Protein AF-A0A1B1BN64-F1 (afdb_monomer)

Radius of gyration: 22.69 Å; Cα contacts (8 Å, |Δi|>4): 414; chains: 1; bounding box: 69×48×62 Å

Structure (mmCIF, N/CA/C/O backbone):
data_AF-A0A1B1BN64-F1
#
_entry.id   AF-A0A1B1BN64-F1
#
loop_
_atom_site.group_PDB
_atom_site.id
_atom_site.type_symbol
_atom_site.label_atom_id
_atom_site.label_alt_id
_atom_site.label_comp_id
_atom_site.label_asym_id
_atom_site.label_entity_id
_atom_site.label_seq_id
_atom_site.pdbx_PDB_ins_code
_atom_site.Cartn_x
_atom_site.Cartn_y
_atom_site.Cartn_z
_atom_site.occupancy
_atom_site.B_iso_or_equiv
_atom_site.auth_seq_id
_atom_site.auth_comp_id
_atom_site.auth_asym_id
_atom_site.auth_atom_id
_atom_site.pdbx_PDB_model_num
ATOM 1 N N . MET A 1 1 ? 43.192 -12.696 -20.653 1.00 41.81 1 MET A N 1
ATOM 2 C CA . MET A 1 1 ? 42.141 -12.991 -19.655 1.00 41.81 1 MET A CA 1
ATOM 3 C C . MET A 1 1 ? 40.910 -13.469 -20.405 1.00 41.81 1 MET A C 1
ATOM 5 O O . MET A 1 1 ? 40.280 -12.676 -21.089 1.00 41.81 1 MET A O 1
ATOM 9 N N . SER A 1 2 ? 40.649 -14.776 -20.394 1.00 36.06 2 SER A N 1
ATOM 10 C CA . SER A 1 2 ? 39.520 -15.384 -21.102 1.00 36.06 2 SER A CA 1
ATOM 11 C C . SER A 1 2 ? 38.231 -15.145 -20.321 1.00 36.06 2 SER A C 1
ATOM 13 O O . SER A 1 2 ? 38.098 -15.608 -19.187 1.00 36.06 2 SER A O 1
ATOM 15 N N . HIS A 1 3 ? 37.281 -14.431 -20.919 1.00 35.75 3 HIS A N 1
ATOM 16 C CA . HIS A 1 3 ? 35.927 -14.338 -20.391 1.00 35.75 3 HIS A CA 1
ATOM 17 C C . HIS A 1 3 ? 35.267 -15.717 -20.475 1.00 35.75 3 HIS A C 1
ATOM 19 O O . HIS A 1 3 ? 34.926 -16.191 -21.554 1.00 35.75 3 HIS A O 1
ATOM 25 N N . SER A 1 4 ? 35.117 -16.363 -19.320 1.00 43.72 4 SER A N 1
ATOM 26 C CA . SER A 1 4 ? 34.244 -17.521 -19.150 1.00 43.72 4 SER A CA 1
ATOM 27 C C . SER A 1 4 ? 32.803 -17.075 -19.407 1.00 43.72 4 SER A C 1
ATOM 29 O O . SER A 1 4 ? 32.171 -16.444 -18.561 1.00 43.72 4 SER A O 1
ATOM 31 N N . THR A 1 5 ? 32.292 -17.358 -20.604 1.00 44.91 5 THR A N 1
ATOM 32 C CA . THR A 1 5 ? 30.866 -17.289 -20.930 1.00 44.91 5 THR A CA 1
ATOM 33 C C . THR A 1 5 ? 30.184 -18.528 -20.366 1.00 44.91 5 THR A C 1
ATOM 35 O O . THR A 1 5 ? 29.818 -19.447 -21.095 1.00 44.91 5 THR A O 1
ATOM 38 N N . THR A 1 6 ? 30.032 -18.569 -19.044 1.00 41.56 6 THR A N 1
ATOM 39 C CA . THR A 1 6 ? 29.063 -19.467 -18.415 1.00 41.56 6 THR A CA 1
ATOM 40 C C . THR A 1 6 ? 27.679 -18.992 -18.842 1.00 41.56 6 THR A C 1
ATOM 42 O O . THR A 1 6 ? 27.210 -17.929 -18.432 1.00 41.56 6 THR A O 1
ATOM 45 N N . SER A 1 7 ? 27.043 -19.738 -19.748 1.00 41.53 7 SER A N 1
ATOM 46 C CA . SER A 1 7 ? 25.630 -19.529 -20.049 1.00 41.53 7 SER A CA 1
ATOM 47 C C . SER A 1 7 ? 24.853 -19.660 -18.740 1.00 41.53 7 SER A C 1
ATOM 49 O O . SER A 1 7 ? 25.123 -20.603 -17.993 1.00 41.53 7 SER A O 1
ATOM 51 N N . PRO A 1 8 ? 23.910 -18.756 -18.432 1.00 47.06 8 PRO A N 1
ATOM 52 C CA . PRO A 1 8 ? 23.098 -18.907 -17.242 1.00 47.06 8 PRO A CA 1
ATOM 53 C C . PRO A 1 8 ? 22.321 -20.210 -17.385 1.00 47.06 8 PRO A C 1
ATOM 55 O O . PRO A 1 8 ? 21.485 -20.327 -18.282 1.00 47.06 8 PRO A O 1
ATOM 58 N N . ASP A 1 9 ? 22.623 -21.179 -16.520 1.00 43.44 9 ASP A N 1
ATOM 59 C CA . ASP A 1 9 ? 21.826 -22.387 -16.382 1.00 43.44 9 ASP A CA 1
ATOM 60 C C . ASP A 1 9 ? 20.373 -21.955 -16.216 1.00 43.44 9 ASP A C 1
ATOM 62 O O . ASP A 1 9 ? 19.967 -21.368 -15.204 1.00 43.44 9 ASP A O 1
ATOM 66 N N . THR A 1 10 ? 19.583 -22.209 -17.256 1.00 47.72 10 THR A N 1
ATOM 67 C CA . THR A 1 10 ? 18.136 -22.085 -17.223 1.00 47.72 10 THR A CA 1
ATOM 68 C C . THR A 1 10 ? 17.636 -23.142 -16.255 1.00 47.72 10 THR A C 1
ATOM 70 O O . THR A 1 10 ? 17.289 -24.255 -16.641 1.00 47.72 10 THR A O 1
ATOM 73 N N . THR A 1 11 ? 17.631 -22.797 -14.970 1.00 49.47 11 THR A N 1
ATOM 74 C CA . THR A 1 11 ? 17.029 -23.580 -13.896 1.00 49.47 11 THR A CA 1
ATOM 75 C C . THR A 1 11 ? 15.514 -23.535 -14.077 1.00 49.47 11 THR A C 1
ATOM 77 O O . THR A 1 11 ? 14.782 -22.790 -13.437 1.00 49.47 11 THR A O 1
ATOM 80 N N . THR A 1 12 ? 15.029 -24.356 -15.006 1.00 50.09 12 THR A N 1
ATOM 81 C CA . THR A 1 12 ? 13.612 -24.655 -15.249 1.00 50.09 12 THR A CA 1
ATOM 82 C C . THR A 1 12 ? 13.022 -25.580 -14.177 1.00 50.09 12 THR A C 1
ATOM 84 O O . THR A 1 12 ? 11.842 -25.928 -14.230 1.00 50.09 12 THR A O 1
ATOM 87 N N . GLY A 1 13 ? 13.801 -25.937 -13.151 1.00 54.25 13 GLY A N 1
ATOM 88 C CA . GLY A 1 13 ? 13.308 -26.609 -11.957 1.00 54.25 13 GLY A CA 1
ATOM 89 C C . GLY A 1 13 ? 12.406 -25.681 -11.145 1.00 54.25 13 GLY A C 1
ATOM 90 O O . GLY A 1 13 ? 12.834 -24.620 -10.694 1.00 54.25 13 GLY A O 1
ATOM 91 N N . ARG A 1 14 ? 11.146 -26.085 -10.929 1.00 60.59 14 ARG A N 1
ATOM 92 C CA . ARG A 1 14 ? 10.234 -25.433 -9.973 1.00 60.59 14 ARG A CA 1
ATOM 93 C C . ARG A 1 14 ? 10.974 -25.228 -8.649 1.00 60.59 14 ARG A C 1
ATOM 95 O O . ARG A 1 14 ? 11.268 -26.193 -7.953 1.00 60.59 14 ARG A O 1
ATOM 102 N N . ASN A 1 15 ? 11.268 -23.974 -8.306 1.00 79.12 15 ASN A N 1
ATOM 103 C CA . ASN A 1 15 ? 11.988 -23.631 -7.085 1.00 79.12 15 ASN A CA 1
ATOM 104 C C . ASN A 1 15 ? 11.112 -23.939 -5.858 1.00 79.12 15 ASN A C 1
ATOM 106 O O . ASN A 1 15 ? 10.311 -23.108 -5.422 1.00 79.12 15 ASN A O 1
ATOM 110 N N . THR A 1 16 ? 11.244 -25.154 -5.322 1.00 85.38 16 THR A N 1
ATOM 111 C CA . THR A 1 16 ? 10.490 -25.671 -4.168 1.00 85.38 16 THR A CA 1
ATOM 112 C C . THR A 1 16 ? 10.643 -24.775 -2.944 1.00 85.38 16 THR A C 1
ATOM 114 O O . THR A 1 16 ? 9.666 -24.524 -2.244 1.00 85.38 16 THR A O 1
ATOM 117 N N . ARG A 1 17 ? 11.828 -24.186 -2.738 1.00 87.00 17 ARG A N 1
ATOM 118 C CA . ARG A 1 17 ? 12.069 -23.212 -1.660 1.00 87.00 17 ARG A CA 1
ATOM 119 C C . ARG A 1 17 ? 11.212 -21.956 -1.824 1.00 87.00 17 ARG A C 1
ATOM 121 O O . ARG A 1 17 ? 10.688 -21.448 -0.841 1.00 87.00 17 ARG A O 1
ATOM 128 N N . GLY A 1 18 ? 11.043 -21.468 -3.055 1.00 87.56 18 GLY A N 1
ATOM 129 C CA . GLY A 1 18 ? 10.150 -20.342 -3.348 1.00 87.56 18 GLY A CA 1
ATOM 130 C C . GLY A 1 18 ? 8.686 -20.660 -3.034 1.00 87.56 18 GLY A C 1
ATOM 131 O O . GLY A 1 18 ? 7.986 -19.820 -2.475 1.00 87.56 18 GLY A O 1
ATOM 132 N N . LEU A 1 19 ? 8.240 -21.887 -3.332 1.00 90.81 19 LEU A N 1
ATOM 133 C CA . LEU A 1 19 ? 6.893 -22.349 -2.991 1.00 90.81 19 LEU A CA 1
ATOM 134 C C . LEU A 1 19 ? 6.680 -22.430 -1.474 1.00 90.81 19 LEU A C 1
ATOM 136 O O . LEU A 1 19 ? 5.667 -21.942 -0.996 1.00 90.81 19 LEU A O 1
ATOM 140 N N . ILE A 1 20 ? 7.636 -22.984 -0.724 1.00 93.38 20 ILE A N 1
ATOM 141 C CA . ILE A 1 20 ? 7.550 -23.091 0.742 1.00 93.38 20 ILE A CA 1
ATOM 142 C C . ILE A 1 20 ? 7.419 -21.704 1.383 1.00 93.38 20 ILE A C 1
ATOM 144 O O . ILE A 1 20 ? 6.524 -21.492 2.197 1.00 93.38 20 ILE A O 1
ATOM 148 N N . LEU A 1 21 ? 8.262 -20.746 0.980 1.00 93.69 21 LEU A N 1
ATOM 149 C CA . LEU A 1 21 ? 8.192 -19.370 1.485 1.00 93.69 21 LEU A CA 1
ATOM 150 C C . LEU A 1 21 ? 6.840 -18.720 1.160 1.00 93.69 21 LEU A C 1
ATOM 152 O O . LEU A 1 21 ? 6.232 -18.104 2.028 1.00 93.69 21 LEU A O 1
ATOM 156 N N . LEU A 1 22 ? 6.333 -18.904 -0.064 1.00 93.00 22 LEU A N 1
ATOM 157 C CA . LEU A 1 22 ? 5.000 -18.423 -0.434 1.00 93.00 22 LEU A CA 1
ATOM 158 C C . LEU A 1 22 ? 3.908 -19.037 0.444 1.00 93.00 22 LEU A C 1
ATOM 160 O O . LEU A 1 22 ? 3.055 -18.302 0.929 1.00 93.00 22 LEU A O 1
ATOM 164 N N . SER A 1 23 ? 3.941 -20.351 0.669 1.00 94.44 23 SER A N 1
ATOM 165 C CA . SER A 1 23 ? 2.954 -21.041 1.503 1.00 94.44 23 SER A CA 1
ATOM 166 C C . SER A 1 23 ? 2.966 -20.530 2.942 1.00 94.44 23 SER A C 1
ATOM 168 O O . SER A 1 23 ? 1.903 -20.236 3.479 1.00 94.44 23 SER A O 1
ATOM 170 N N . ILE A 1 24 ? 4.149 -20.359 3.546 1.00 95.44 24 ILE A N 1
ATOM 171 C CA . ILE A 1 24 ? 4.279 -19.789 4.897 1.00 95.44 24 ILE A CA 1
ATOM 172 C C . ILE A 1 24 ? 3.693 -18.377 4.930 1.00 95.44 24 ILE A C 1
ATOM 174 O O . ILE A 1 24 ? 2.878 -18.066 5.794 1.00 95.44 24 ILE A O 1
ATOM 178 N N . GLY A 1 25 ? 4.060 -17.538 3.958 1.00 94.38 25 GLY A N 1
ATOM 179 C CA . GLY A 1 25 ? 3.539 -16.182 3.848 1.00 94.38 25 GLY A CA 1
ATOM 180 C C . GLY A 1 25 ? 2.011 -16.139 3.750 1.00 94.38 25 GLY A C 1
ATOM 181 O O . GLY A 1 25 ? 1.381 -15.370 4.465 1.00 94.38 25 GLY A O 1
ATOM 182 N N . VAL A 1 26 ? 1.405 -17.010 2.935 1.00 95.75 26 VAL A N 1
ATOM 183 C CA . VAL A 1 26 ? -0.059 -17.110 2.799 1.00 95.75 26 VAL A CA 1
ATOM 184 C C . VAL A 1 26 ? -0.717 -17.523 4.115 1.00 95.75 26 VAL A C 1
ATOM 186 O O . VAL A 1 26 ? -1.695 -16.897 4.517 1.00 95.75 26 VAL A O 1
ATOM 189 N N . VAL A 1 27 ? -0.181 -18.536 4.804 1.00 97.00 27 VAL A N 1
ATOM 190 C CA . VAL A 1 27 ? -0.712 -18.983 6.103 1.00 97.00 27 VAL A CA 1
ATOM 191 C C . VAL A 1 27 ? -0.659 -17.851 7.128 1.00 97.00 27 VAL A C 1
ATOM 193 O O . VAL A 1 27 ? -1.656 -17.598 7.801 1.00 97.00 27 VAL A O 1
ATOM 196 N N . LEU A 1 28 ? 0.459 -17.122 7.204 1.00 96.12 28 LEU A N 1
ATOM 197 C CA . LEU A 1 28 ? 0.603 -15.978 8.106 1.00 96.12 28 LEU A CA 1
ATOM 198 C C . LEU A 1 28 ? -0.361 -14.836 7.756 1.00 96.12 28 LEU A C 1
ATOM 200 O O . LEU A 1 28 ? -0.938 -14.242 8.660 1.00 96.12 28 LEU A O 1
ATOM 204 N N . THR A 1 29 ? -0.588 -14.549 6.469 1.00 94.94 29 THR A N 1
ATOM 205 C CA . THR A 1 29 ? -1.588 -13.555 6.048 1.00 94.94 29 THR A CA 1
ATOM 206 C C . THR A 1 29 ? -2.997 -13.961 6.469 1.00 94.94 29 THR A C 1
ATOM 208 O O . THR A 1 29 ? -3.723 -13.133 7.010 1.00 94.94 29 THR A O 1
ATOM 211 N N . ILE A 1 30 ? -3.385 -15.223 6.261 1.00 96.06 30 ILE A N 1
ATOM 212 C CA . ILE A 1 30 ? -4.706 -15.721 6.672 1.00 96.06 30 ILE A CA 1
ATOM 213 C C . ILE A 1 30 ? -4.851 -15.627 8.193 1.00 96.06 30 ILE A C 1
ATOM 215 O O . ILE A 1 30 ? -5.849 -15.095 8.672 1.00 96.06 30 ILE A O 1
ATOM 219 N N . ALA A 1 31 ? -3.843 -16.074 8.946 1.00 96.06 31 ALA A N 1
ATOM 220 C CA . ALA A 1 31 ? -3.839 -15.981 10.403 1.00 96.06 31 ALA A CA 1
ATOM 221 C C . ALA A 1 31 ? -3.960 -14.527 10.885 1.00 96.06 31 ALA A C 1
ATOM 223 O O . ALA A 1 31 ? -4.743 -14.251 11.787 1.00 96.06 31 ALA A O 1
ATOM 224 N N . ALA A 1 32 ? -3.249 -13.589 10.250 1.00 94.25 32 ALA A N 1
ATOM 225 C CA . ALA A 1 32 ? -3.335 -12.170 10.577 1.00 94.25 32 ALA A CA 1
ATOM 226 C C . ALA A 1 32 ? -4.726 -11.582 10.297 1.00 94.25 32 ALA A C 1
ATOM 228 O O . ALA A 1 32 ? -5.230 -10.813 11.107 1.00 94.25 32 ALA A O 1
ATOM 229 N N . ILE A 1 33 ? -5.362 -11.957 9.180 1.00 93.56 33 ILE A N 1
ATOM 230 C CA . ILE A 1 33 ? -6.724 -11.515 8.843 1.00 93.56 33 ILE A CA 1
ATOM 231 C C . ILE A 1 33 ? -7.732 -12.071 9.852 1.00 93.56 33 ILE A C 1
ATOM 233 O O . ILE A 1 33 ? -8.557 -11.318 10.360 1.00 93.56 33 ILE A O 1
ATOM 237 N N . VAL A 1 34 ? -7.655 -13.368 10.171 1.00 94.12 34 VAL A N 1
ATOM 238 C CA . VAL A 1 34 ? -8.525 -13.995 11.179 1.00 94.12 34 VAL A CA 1
ATOM 239 C C . VAL A 1 34 ? -8.342 -13.311 12.527 1.00 94.12 34 VAL A C 1
ATOM 241 O O . VAL A 1 34 ? -9.328 -12.946 13.159 1.00 94.12 34 VAL A O 1
ATOM 244 N N . LEU A 1 35 ? -7.096 -13.080 12.941 1.00 93.94 35 LEU A N 1
ATOM 245 C CA . LEU A 1 35 ? -6.811 -12.403 14.196 1.00 93.94 35 LEU A CA 1
ATOM 246 C C . LEU A 1 35 ? -7.340 -10.969 14.200 1.00 93.94 35 LEU A C 1
ATOM 248 O O . LEU A 1 35 ? -7.945 -10.569 15.181 1.00 93.94 35 LEU A O 1
ATOM 252 N N . LEU A 1 36 ? -7.176 -10.215 13.111 1.00 92.75 36 LEU A N 1
ATOM 253 C CA . LEU A 1 36 ? -7.728 -8.866 12.997 1.00 92.75 36 LEU A CA 1
ATOM 25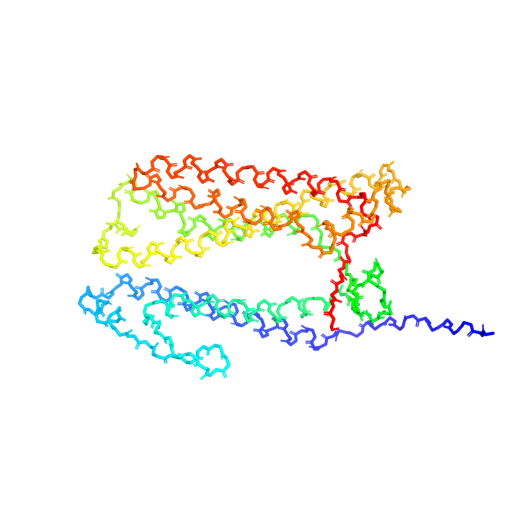4 C C . LEU A 1 36 ? -9.253 -8.870 13.162 1.00 92.75 36 LEU A C 1
ATOM 256 O O . LEU A 1 36 ? -9.784 -8.057 13.913 1.00 92.75 36 LEU A O 1
ATOM 260 N N . VAL A 1 37 ? -9.951 -9.802 12.505 1.00 91.75 37 VAL A N 1
ATOM 261 C CA . VAL A 1 37 ? -11.407 -9.959 12.646 1.00 91.75 37 VAL A CA 1
ATOM 262 C C . VAL A 1 37 ? -11.777 -10.300 14.088 1.00 91.75 37 VAL A C 1
ATOM 264 O O . VAL A 1 37 ? -12.663 -9.663 14.649 1.00 91.75 37 VAL A O 1
ATOM 267 N N . VAL A 1 38 ? -11.078 -11.254 14.709 1.00 91.81 38 VAL A N 1
ATOM 268 C CA . VAL A 1 38 ? -11.300 -11.635 16.112 1.00 91.81 38 VAL A CA 1
ATOM 269 C C . VAL A 1 38 ? -11.049 -10.458 17.052 1.00 91.81 38 VAL A C 1
ATOM 271 O O . VAL A 1 38 ? -11.845 -10.248 17.958 1.00 91.81 38 VAL A O 1
ATOM 274 N N . THR A 1 39 ? -10.007 -9.655 16.831 1.00 90.44 39 THR A N 1
ATOM 275 C CA . THR A 1 39 ? -9.710 -8.471 17.646 1.00 90.44 39 THR A CA 1
ATOM 276 C C . THR A 1 39 ? -10.795 -7.406 17.494 1.00 90.44 39 THR A C 1
ATOM 278 O O . THR A 1 39 ? -11.281 -6.891 18.496 1.00 90.44 39 THR A O 1
ATOM 281 N N . VAL A 1 40 ? -11.224 -7.102 16.265 1.00 89.12 40 VAL A N 1
ATOM 282 C CA . VAL A 1 40 ? -12.283 -6.110 16.006 1.00 89.12 40 VAL A CA 1
ATOM 283 C C . VAL A 1 40 ? -13.613 -6.551 16.624 1.00 89.12 40 VAL A C 1
ATOM 285 O O . VAL A 1 40 ? -14.258 -5.764 17.317 1.00 89.12 40 VAL A O 1
ATOM 288 N N . VAL A 1 41 ? -14.017 -7.807 16.411 1.00 88.44 41 VAL A N 1
ATOM 289 C CA . VAL A 1 41 ? -15.256 -8.368 16.978 1.00 88.44 41 VAL A CA 1
ATOM 290 C C . VAL A 1 41 ? -15.157 -8.471 18.498 1.00 88.44 41 VAL A C 1
ATOM 292 O O . VAL A 1 41 ? -16.088 -8.080 19.194 1.00 88.44 41 VAL A O 1
ATOM 295 N N . GLY A 1 42 ? -14.017 -8.932 19.013 1.00 86.94 42 GLY A N 1
ATOM 296 C CA . GLY A 1 42 ? -13.734 -9.052 20.439 1.00 86.94 42 GLY A CA 1
ATOM 297 C C . GLY A 1 42 ? -13.896 -7.715 21.148 1.00 86.94 42 GLY A C 1
ATOM 298 O O . GLY A 1 42 ? -14.755 -7.607 22.016 1.00 86.94 42 GLY A O 1
ATOM 299 N N . ILE A 1 43 ? -13.176 -6.677 20.710 1.00 86.56 43 ILE A N 1
ATOM 300 C CA . ILE A 1 43 ? -13.281 -5.319 21.275 1.00 86.56 43 ILE A CA 1
ATOM 301 C C . ILE A 1 43 ? -14.704 -4.766 21.138 1.00 86.56 43 ILE A C 1
ATOM 303 O O . ILE A 1 43 ? -15.207 -4.148 22.069 1.00 86.56 43 ILE A O 1
ATOM 307 N N . SER A 1 44 ? -15.391 -5.039 20.024 1.00 85.25 44 SER A N 1
ATOM 308 C CA . SER A 1 44 ? -16.791 -4.623 19.854 1.00 85.25 44 SER A CA 1
ATOM 309 C C . SER A 1 44 ? -17.746 -5.304 20.849 1.00 85.25 44 SER A C 1
ATOM 311 O O . SER A 1 44 ? -18.801 -4.753 21.144 1.00 85.25 44 SER A O 1
ATOM 313 N N . SER A 1 45 ? -17.404 -6.499 21.343 1.00 85.50 45 SER A N 1
ATOM 314 C CA . SER A 1 45 ? -18.257 -7.332 22.207 1.00 85.50 45 SER A CA 1
ATOM 315 C C . SER A 1 45 ? -17.915 -7.286 23.701 1.00 85.50 45 SER A C 1
ATOM 317 O O . SER A 1 45 ? -18.720 -7.731 24.520 1.00 85.50 45 SER A O 1
ATOM 319 N N . LEU A 1 46 ? -16.733 -6.784 24.068 1.00 82.62 46 LEU A N 1
ATOM 320 C CA . LEU A 1 46 ? -16.313 -6.679 25.464 1.00 82.62 46 LEU A CA 1
ATOM 321 C C . LEU A 1 46 ? -17.162 -5.639 26.207 1.00 82.62 46 LEU A C 1
ATOM 323 O O . LEU A 1 46 ? -17.507 -4.596 25.660 1.00 82.62 46 LEU A O 1
ATOM 327 N N . GLN A 1 47 ? -17.482 -5.911 27.473 1.00 78.75 47 GLN A N 1
ATOM 328 C CA . GLN A 1 47 ? -18.048 -4.893 28.365 1.00 78.75 47 GLN A CA 1
ATOM 329 C C . GLN A 1 47 ? -17.015 -3.774 28.580 1.00 78.75 47 GLN A C 1
ATOM 331 O O . GLN A 1 47 ? -15.827 -4.090 28.700 1.00 78.75 47 GLN A O 1
ATOM 336 N N . SER A 1 48 ? -17.449 -2.509 28.672 1.00 75.12 48 SER A N 1
ATOM 337 C CA . SER A 1 48 ? -16.574 -1.344 28.924 1.00 75.12 48 SER A CA 1
ATOM 338 C C . SER A 1 48 ? -15.570 -1.610 30.041 1.00 75.12 48 SER A C 1
ATOM 340 O O . SER A 1 48 ? -14.370 -1.481 29.848 1.00 75.12 48 SER A O 1
ATOM 342 N N . ASP A 1 49 ? -16.040 -2.140 31.170 1.00 78.62 49 ASP A N 1
ATOM 343 C CA . ASP A 1 49 ? -15.216 -2.369 32.360 1.00 78.62 49 ASP A CA 1
ATOM 344 C C . ASP A 1 49 ? -14.112 -3.415 32.137 1.00 78.62 49 ASP A C 1
ATOM 346 O O . ASP A 1 49 ? -13.109 -3.450 32.851 1.00 78.62 49 ASP A O 1
ATOM 350 N N . ALA A 1 50 ? -14.303 -4.337 31.192 1.00 79.69 50 ALA A N 1
ATOM 351 C CA . ALA A 1 50 ? -13.269 -5.290 30.805 1.00 79.69 50 ALA A CA 1
ATOM 352 C C . ALA A 1 50 ? -12.240 -4.630 29.879 1.00 79.69 50 ALA A C 1
ATOM 354 O O . ALA A 1 50 ? -11.044 -4.868 30.036 1.00 79.69 50 ALA A O 1
ATOM 355 N N . LEU A 1 51 ? -12.688 -3.780 28.951 1.00 78.75 51 LEU A N 1
ATOM 356 C CA . LEU A 1 51 ? -11.798 -3.049 28.055 1.00 78.75 51 LEU A CA 1
ATOM 357 C C . LEU A 1 51 ? -10.970 -1.998 28.809 1.00 78.75 51 LEU A C 1
ATOM 359 O O . LEU A 1 51 ? -9.769 -1.910 28.572 1.00 78.75 51 LEU A O 1
ATOM 363 N N . ALA A 1 52 ? -11.576 -1.276 29.754 1.00 77.75 52 ALA A N 1
ATOM 364 C CA . ALA A 1 52 ? -10.898 -0.338 30.644 1.00 77.75 52 ALA A CA 1
ATOM 365 C C . ALA A 1 52 ? -9.778 -1.032 31.430 1.00 77.75 52 ALA A C 1
ATOM 367 O O . ALA A 1 52 ? -8.638 -0.578 31.400 1.00 77.75 52 ALA A O 1
ATOM 368 N N . ARG A 1 53 ? -10.060 -2.203 32.022 1.00 81.94 53 ARG A N 1
ATOM 369 C CA . ARG A 1 53 ? -9.043 -3.016 32.712 1.00 81.94 53 ARG A CA 1
ATOM 370 C C . ARG A 1 53 ? -7.898 -3.437 31.792 1.00 81.94 53 ARG A C 1
ATOM 372 O O . ARG A 1 53 ? -6.742 -3.288 32.159 1.00 81.94 53 ARG A O 1
ATOM 379 N N . ILE A 1 54 ? -8.202 -3.903 30.580 1.00 80.19 54 ILE A N 1
ATOM 380 C CA . ILE A 1 54 ? -7.172 -4.250 29.584 1.00 80.19 54 ILE A CA 1
ATOM 381 C C . ILE A 1 54 ? -6.355 -3.013 29.177 1.00 80.19 54 ILE A C 1
ATOM 383 O O . ILE A 1 54 ? -5.165 -3.117 28.891 1.00 80.19 54 ILE A O 1
ATOM 387 N N . ASN A 1 55 ? -6.975 -1.836 29.118 1.00 78.75 55 ASN A N 1
ATOM 388 C CA . ASN A 1 55 ? -6.285 -0.599 28.775 1.00 78.75 55 ASN A CA 1
ATOM 389 C C . ASN A 1 55 ? -5.386 -0.088 29.915 1.00 78.75 55 ASN A C 1
ATOM 391 O O . ASN A 1 55 ? -4.341 0.495 29.637 1.00 78.75 55 ASN A O 1
ATOM 395 N N . GLU A 1 56 ? -5.771 -0.328 31.170 1.00 81.81 56 GLU A N 1
ATOM 396 C CA . GLU A 1 56 ? -4.968 -0.036 32.366 1.00 81.81 56 GLU A CA 1
ATOM 397 C C . GLU A 1 56 ? -3.804 -1.024 32.558 1.00 81.81 56 GLU A C 1
ATOM 399 O O . GLU A 1 56 ? -2.799 -0.690 33.187 1.00 81.81 56 GLU A O 1
ATOM 404 N N . GLU A 1 57 ? -3.901 -2.232 31.995 1.00 83.94 57 GLU A N 1
ATOM 405 C CA . GLU A 1 57 ? -2.807 -3.199 31.990 1.00 83.94 57 GLU A CA 1
ATOM 406 C C . GLU A 1 57 ? -1.693 -2.770 31.022 1.00 83.94 57 GLU A C 1
ATOM 408 O O . GLU A 1 57 ? -1.802 -2.885 29.793 1.00 83.94 57 GLU A O 1
ATOM 413 N N . ASN A 1 58 ? -0.574 -2.325 31.593 1.00 84.94 58 ASN A N 1
ATOM 414 C CA . ASN A 1 58 ? 0.650 -2.035 30.858 1.00 84.94 58 ASN A CA 1
ATOM 415 C C . ASN A 1 58 ? 1.556 -3.269 30.787 1.00 84.94 58 ASN A C 1
ATOM 417 O O . ASN A 1 58 ? 1.880 -3.902 31.792 1.00 84.94 58 ASN A O 1
ATOM 421 N N . LEU A 1 59 ? 2.026 -3.576 29.581 1.00 80.62 59 LEU A N 1
ATOM 422 C CA . LEU A 1 59 ? 3.091 -4.537 29.342 1.00 80.62 59 LEU A CA 1
ATOM 423 C C . LEU A 1 59 ? 4.427 -3.804 29.435 1.00 80.62 59 LEU A C 1
ATOM 425 O O . LEU A 1 59 ? 4.732 -2.949 28.597 1.00 80.62 59 LEU A O 1
ATOM 429 N N . SER A 1 60 ? 5.239 -4.154 30.432 1.00 82.69 60 SER A N 1
ATOM 430 C CA . SER A 1 60 ? 6.629 -3.714 30.468 1.00 82.69 60 SER A CA 1
ATOM 431 C C . SER A 1 60 ? 7.451 -4.535 29.477 1.00 82.69 60 SER A C 1
ATOM 433 O O . SER A 1 60 ? 7.402 -5.767 29.430 1.00 82.69 60 SER A O 1
ATOM 435 N N . TYR A 1 61 ? 8.212 -3.846 28.635 1.00 80.44 61 TYR A N 1
ATOM 436 C CA . TYR A 1 61 ? 9.162 -4.479 27.735 1.00 80.44 61 TYR A CA 1
ATOM 437 C C . TYR A 1 61 ? 10.458 -3.680 27.698 1.00 80.44 61 TYR A C 1
ATOM 439 O O . TYR A 1 61 ? 10.480 -2.464 27.885 1.00 80.44 61 TYR A O 1
ATOM 447 N N . ARG A 1 62 ? 11.570 -4.366 27.431 1.00 79.19 62 ARG A N 1
ATOM 448 C CA . ARG A 1 62 ? 12.855 -3.695 27.249 1.00 79.19 62 ARG A CA 1
ATOM 449 C C . ARG A 1 62 ? 13.057 -3.335 25.782 1.00 79.19 62 ARG A C 1
ATOM 451 O O . ARG A 1 62 ? 13.244 -4.207 24.935 1.00 79.19 62 ARG A O 1
ATOM 458 N N . ALA A 1 63 ? 13.020 -2.042 25.493 1.00 76.81 63 ALA A N 1
ATOM 459 C CA . ALA A 1 63 ? 13.397 -1.458 24.217 1.00 76.81 63 ALA A CA 1
ATOM 460 C C . ALA A 1 63 ? 14.918 -1.214 24.149 1.00 76.81 63 ALA A C 1
ATOM 462 O O . ALA A 1 63 ? 15.647 -1.433 25.118 1.00 76.81 63 ALA A O 1
ATOM 463 N N . GLU A 1 64 ? 15.397 -0.761 22.984 1.00 76.50 64 GLU A N 1
ATOM 464 C CA . GLU A 1 64 ? 16.774 -0.274 22.796 1.00 76.50 64 GLU A CA 1
ATOM 465 C C . GLU A 1 64 ? 17.828 -1.286 23.270 1.00 76.50 64 GLU A C 1
ATOM 467 O O . GLU A 1 64 ? 18.612 -1.011 24.166 1.00 76.50 64 GLU A O 1
ATOM 472 N N . PHE A 1 65 ? 17.815 -2.499 22.704 1.00 70.19 65 PHE A N 1
ATOM 473 C CA . PHE A 1 65 ? 18.772 -3.571 23.035 1.00 70.19 65 PHE A CA 1
ATOM 474 C C . PHE A 1 65 ? 18.813 -3.981 24.519 1.00 70.19 65 PHE A C 1
ATOM 476 O O . PHE A 1 65 ? 19.792 -4.572 24.967 1.00 70.19 65 PHE A O 1
ATOM 483 N N . GLY A 1 66 ? 17.748 -3.713 25.279 1.00 73.19 66 GLY A N 1
ATOM 484 C CA . GLY A 1 66 ? 17.663 -4.101 26.685 1.00 73.19 66 GLY A CA 1
ATOM 485 C C . GLY A 1 66 ? 17.919 -2.966 27.678 1.00 73.19 66 GLY A C 1
ATOM 486 O O . GLY A 1 66 ? 17.828 -3.214 28.885 1.00 73.19 66 GLY A O 1
ATOM 487 N N . PHE A 1 67 ? 18.245 -1.759 27.196 1.00 77.50 67 PHE A N 1
ATOM 488 C CA . PHE A 1 67 ? 18.696 -0.641 28.031 1.00 77.50 67 PHE A CA 1
ATOM 489 C C . PHE A 1 67 ? 17.568 0.232 28.584 1.00 77.50 67 PHE A C 1
ATOM 491 O O . PHE A 1 67 ? 17.758 0.845 29.631 1.00 77.50 67 PHE A O 1
ATOM 498 N N . VAL A 1 68 ? 16.406 0.278 27.927 1.00 83.31 68 VAL A N 1
ATOM 499 C CA . VAL A 1 68 ? 15.292 1.145 28.340 1.00 83.31 68 VAL A CA 1
ATOM 500 C C . VAL A 1 68 ? 14.036 0.315 28.537 1.00 83.31 68 VAL A C 1
ATOM 502 O O . VAL A 1 68 ? 13.569 -0.343 27.611 1.00 83.31 68 VAL A O 1
ATOM 505 N N . GLU A 1 69 ? 13.481 0.349 29.743 1.00 81.81 69 GLU A N 1
ATOM 506 C CA . GLU A 1 69 ? 12.169 -0.226 30.024 1.00 81.81 69 GLU A CA 1
ATOM 507 C C . GLU A 1 69 ? 11.091 0.750 29.548 1.00 81.81 69 GLU A C 1
ATOM 509 O O . GLU A 1 69 ? 11.142 1.946 29.838 1.00 81.81 69 GLU A O 1
ATOM 514 N N . ARG A 1 70 ? 10.162 0.253 28.735 1.00 82.88 70 ARG A N 1
ATOM 515 C CA . ARG A 1 70 ? 9.025 1.017 28.230 1.00 82.88 70 ARG A CA 1
ATOM 516 C C . ARG A 1 70 ? 7.745 0.273 28.551 1.00 82.88 70 ARG A C 1
ATOM 518 O O . ARG A 1 70 ? 7.715 -0.957 28.569 1.00 82.88 70 ARG A O 1
ATOM 525 N N . GLU A 1 71 ? 6.693 1.044 28.758 1.00 83.44 71 GLU A N 1
ATOM 526 C CA . GLU A 1 71 ? 5.346 0.531 28.953 1.00 83.44 71 GLU A CA 1
ATOM 527 C C . GLU A 1 71 ? 4.570 0.656 27.642 1.00 83.44 71 GLU A C 1
ATOM 529 O O . GLU A 1 71 ? 4.602 1.692 26.972 1.00 83.44 71 GLU A O 1
ATOM 534 N N . LEU A 1 72 ? 3.908 -0.428 27.251 1.00 81.81 72 LEU A N 1
ATOM 535 C CA . LEU A 1 72 ? 2.978 -0.473 26.130 1.00 81.81 72 LEU A CA 1
ATOM 536 C C . LEU A 1 72 ? 1.620 -0.907 26.677 1.00 81.81 72 LEU A C 1
ATOM 538 O O . LEU A 1 72 ? 1.545 -1.945 27.331 1.00 81.81 72 LEU A O 1
ATOM 542 N N . SER A 1 73 ? 0.548 -0.168 26.382 1.00 83.50 73 SER A N 1
ATOM 543 C CA . SER A 1 73 ? -0.786 -0.620 26.788 1.00 83.50 73 SER A CA 1
ATOM 544 C C . SER A 1 73 ? -1.132 -1.940 26.095 1.00 83.50 73 SER A C 1
ATOM 546 O O . SER A 1 73 ? -0.844 -2.129 24.904 1.00 83.50 73 SER A O 1
ATOM 548 N N . THR A 1 74 ? -1.764 -2.863 26.820 1.00 84.88 74 THR A N 1
ATOM 549 C CA . THR A 1 74 ? -2.149 -4.174 26.272 1.00 84.88 74 THR A CA 1
ATOM 550 C C . THR A 1 74 ? -3.066 -4.017 25.058 1.00 84.88 74 THR A C 1
ATOM 552 O O . THR A 1 74 ? -2.901 -4.720 24.059 1.00 84.88 74 THR A O 1
ATOM 555 N N . LEU A 1 75 ? -3.948 -3.012 25.070 1.00 80.75 75 LEU A N 1
ATOM 556 C CA . LEU A 1 75 ? -4.779 -2.652 23.921 1.00 80.75 75 LEU A CA 1
ATOM 557 C C . LEU A 1 75 ? -3.940 -2.313 22.676 1.00 80.75 75 LEU A C 1
ATOM 559 O O . LEU A 1 75 ? -4.203 -2.833 21.590 1.00 80.75 75 LEU A O 1
ATOM 563 N N . SER A 1 76 ? -2.885 -1.505 22.821 1.00 81.81 76 SER A N 1
ATOM 564 C CA . SER A 1 76 ? -1.977 -1.179 21.711 1.00 81.81 76 SER A CA 1
ATOM 565 C C . SER A 1 76 ? -1.265 -2.424 21.178 1.00 81.81 76 SER A C 1
ATOM 567 O O . SER A 1 76 ? -1.109 -2.579 19.965 1.00 81.81 76 SER A O 1
ATOM 569 N N . ALA A 1 77 ? -0.875 -3.346 22.064 1.00 83.88 77 ALA A N 1
ATOM 570 C CA . ALA A 1 77 ? -0.271 -4.619 21.677 1.00 83.88 77 ALA A CA 1
ATOM 571 C C . ALA A 1 77 ? -1.239 -5.488 20.855 1.00 83.88 77 ALA A C 1
ATOM 573 O O . ALA A 1 77 ? -0.862 -6.003 19.799 1.00 83.88 77 ALA A O 1
ATOM 574 N N . MET A 1 78 ? -2.501 -5.598 21.287 1.00 85.44 78 MET A N 1
ATOM 575 C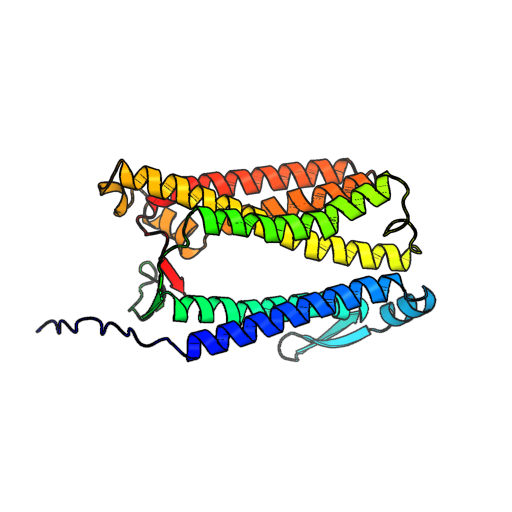 CA . MET A 1 78 ? -3.552 -6.333 20.569 1.00 85.44 78 MET A CA 1
ATOM 576 C C . MET A 1 78 ? -3.814 -5.748 19.177 1.00 85.44 78 MET A C 1
ATOM 578 O O . MET A 1 78 ? -4.023 -6.493 18.218 1.00 85.44 78 MET A O 1
ATOM 582 N N . VAL A 1 79 ? -3.759 -4.420 19.053 1.00 83.88 79 VAL A N 1
ATOM 583 C CA . VAL A 1 79 ? -3.921 -3.700 17.783 1.00 83.88 79 VAL A CA 1
ATOM 584 C C . VAL A 1 79 ? -2.723 -3.905 16.855 1.00 83.88 79 VAL A C 1
ATOM 586 O O . VAL A 1 79 ? -2.904 -4.060 15.644 1.00 83.88 79 VAL A O 1
ATOM 589 N N . ALA A 1 80 ? -1.506 -3.942 17.400 1.00 86.62 80 ALA A N 1
ATOM 590 C CA . ALA A 1 80 ? -0.268 -4.072 16.635 1.00 86.62 80 ALA A CA 1
ATOM 591 C C . ALA A 1 80 ? 0.035 -5.512 16.186 1.00 86.62 80 ALA A C 1
ATOM 593 O O . ALA A 1 80 ? 0.719 -5.709 15.178 1.00 86.62 80 ALA A O 1
ATOM 594 N N . PHE A 1 81 ? -0.458 -6.530 16.895 1.00 90.00 81 PHE A N 1
ATOM 595 C CA . PHE A 1 81 ? -0.098 -7.924 16.621 1.00 90.00 81 PHE A CA 1
ATOM 596 C C . PHE A 1 81 ? -0.499 -8.414 15.212 1.00 90.00 81 PHE A C 1
ATOM 598 O O . PHE A 1 81 ? 0.357 -8.996 14.533 1.00 90.00 81 PHE A O 1
ATOM 605 N N . PRO A 1 82 ? -1.722 -8.156 14.693 1.00 91.56 82 PRO A N 1
ATOM 606 C CA . PRO A 1 82 ? -2.057 -8.526 13.317 1.00 91.56 82 PRO A CA 1
ATOM 607 C C . PRO A 1 82 ? -1.162 -7.815 12.292 1.00 91.56 82 PRO A C 1
ATOM 609 O O . PRO A 1 82 ? -0.725 -8.438 11.325 1.00 91.56 82 PRO A O 1
ATOM 612 N N . ALA A 1 83 ? -0.807 -6.547 12.522 1.00 88.31 83 ALA A N 1
ATOM 613 C CA . ALA A 1 83 ? 0.133 -5.816 11.676 1.00 88.31 83 ALA A CA 1
ATOM 614 C C . ALA A 1 83 ? 1.529 -6.461 11.693 1.00 88.31 83 ALA A C 1
ATOM 616 O O . ALA A 1 83 ? 2.122 -6.657 10.633 1.00 88.31 83 ALA A O 1
ATOM 617 N N . GLY A 1 84 ? 2.024 -6.872 12.865 1.00 91.19 84 GLY A N 1
ATOM 618 C CA . GLY A 1 84 ? 3.277 -7.620 12.998 1.00 91.19 84 GLY A CA 1
ATOM 619 C C . GLY A 1 84 ? 3.273 -8.928 12.199 1.00 91.19 84 GLY A C 1
ATOM 620 O O . GLY A 1 84 ? 4.226 -9.214 11.470 1.00 91.19 84 GLY A O 1
ATOM 621 N N . LEU A 1 85 ? 2.170 -9.684 12.247 1.00 93.06 85 LEU A N 1
ATOM 622 C CA . LEU A 1 85 ? 1.999 -10.891 11.433 1.00 93.06 85 LEU A CA 1
ATOM 623 C C . LEU A 1 85 ? 1.939 -10.590 9.930 1.00 93.06 85 LEU A C 1
ATOM 625 O O . LEU A 1 85 ? 2.512 -11.344 9.145 1.00 93.06 85 LEU A O 1
ATOM 629 N N . LEU A 1 86 ? 1.295 -9.498 9.508 1.00 92.19 86 LEU A N 1
ATOM 630 C CA . LEU A 1 86 ? 1.274 -9.078 8.102 1.00 92.19 86 LEU A CA 1
ATOM 631 C C . LEU A 1 86 ? 2.668 -8.682 7.601 1.00 92.19 86 LEU A C 1
ATOM 633 O O . LEU A 1 86 ? 3.037 -9.040 6.481 1.00 92.19 86 LEU A O 1
ATOM 637 N N . VAL A 1 87 ? 3.465 -7.999 8.428 1.00 92.19 87 VAL A N 1
ATOM 638 C CA . VAL A 1 87 ? 4.868 -7.684 8.114 1.00 92.19 87 VAL A CA 1
ATOM 639 C C . VAL A 1 87 ? 5.680 -8.970 7.980 1.00 92.19 87 VAL A C 1
ATOM 641 O O . VAL A 1 87 ? 6.373 -9.154 6.978 1.00 92.19 87 VAL A O 1
ATOM 644 N N . ALA A 1 88 ? 5.545 -9.901 8.929 1.00 93.81 88 ALA A N 1
ATOM 645 C CA . ALA A 1 88 ? 6.190 -11.208 8.841 1.00 93.81 88 ALA A CA 1
ATOM 646 C C . ALA A 1 88 ? 5.766 -11.951 7.563 1.00 93.81 88 ALA A C 1
ATOM 648 O O . ALA A 1 88 ? 6.618 -12.429 6.815 1.00 93.81 88 ALA A O 1
ATOM 649 N N . ALA A 1 89 ? 4.468 -11.979 7.250 1.00 93.56 89 ALA A N 1
ATOM 650 C CA . ALA A 1 89 ? 3.944 -12.577 6.029 1.00 93.56 89 ALA A CA 1
ATOM 651 C C . ALA A 1 89 ? 4.569 -11.954 4.772 1.00 93.56 89 ALA A C 1
ATOM 653 O O . ALA A 1 89 ? 5.003 -12.685 3.881 1.00 93.56 89 ALA A O 1
ATOM 654 N N . ALA A 1 90 ? 4.691 -10.624 4.710 1.00 91.19 90 ALA A N 1
ATOM 655 C CA . ALA A 1 90 ? 5.328 -9.922 3.597 1.00 91.19 90 ALA A CA 1
ATOM 656 C C . ALA A 1 90 ? 6.799 -10.338 3.408 1.00 91.19 90 ALA A C 1
ATOM 658 O O . ALA A 1 90 ? 7.230 -10.561 2.270 1.00 91.19 90 ALA A O 1
ATOM 659 N N . CYS A 1 91 ? 7.542 -10.535 4.504 1.00 92.81 91 CYS A N 1
ATOM 660 C CA . CYS A 1 91 ? 8.922 -11.031 4.484 1.00 92.81 91 CYS A CA 1
ATOM 661 C C . CYS A 1 91 ? 9.057 -12.439 3.880 1.00 92.81 91 CYS A C 1
ATOM 663 O O . CYS A 1 91 ? 10.122 -12.772 3.365 1.00 92.81 91 CYS A O 1
ATOM 665 N N . PHE A 1 92 ? 7.999 -13.255 3.884 1.00 93.44 92 PHE A N 1
ATOM 666 C CA . PHE A 1 92 ? 7.983 -14.567 3.228 1.00 93.44 92 PHE A CA 1
ATOM 667 C C . PHE A 1 92 ? 7.393 -14.513 1.811 1.00 93.44 92 PHE A C 1
ATOM 669 O O . PHE A 1 92 ? 7.950 -15.100 0.876 1.00 93.44 92 PHE A O 1
ATOM 676 N N . LEU A 1 93 ? 6.304 -13.761 1.622 1.00 91.88 93 LEU A N 1
ATOM 677 C CA . LEU A 1 93 ? 5.608 -13.616 0.344 1.00 91.88 93 LEU A CA 1
ATOM 678 C C . LEU A 1 93 ? 6.493 -12.975 -0.726 1.00 91.88 93 LEU A C 1
ATOM 680 O O . LEU A 1 93 ? 6.571 -13.496 -1.841 1.00 91.88 93 LEU A O 1
ATOM 684 N N . ILE A 1 94 ? 7.176 -11.870 -0.407 1.00 88.62 94 ILE A N 1
ATOM 685 C CA . ILE A 1 94 ? 7.966 -11.115 -1.390 1.00 88.62 94 ILE A CA 1
ATOM 686 C C . ILE A 1 94 ? 9.150 -11.957 -1.900 1.00 88.62 94 ILE A C 1
ATOM 688 O O . ILE A 1 94 ? 9.234 -12.177 -3.115 1.00 88.62 94 ILE A O 1
ATOM 692 N N . PRO A 1 95 ? 10.038 -12.509 -1.047 1.00 87.19 95 PRO A N 1
ATOM 693 C CA . PRO A 1 95 ? 11.138 -13.346 -1.522 1.00 87.19 95 PRO A CA 1
ATOM 694 C C . PRO A 1 95 ? 10.656 -14.657 -2.141 1.00 87.19 95 PRO A C 1
ATOM 696 O O . PRO A 1 95 ? 11.236 -15.105 -3.130 1.00 87.19 95 PRO A O 1
ATOM 699 N N . GLY A 1 96 ? 9.588 -15.263 -1.608 1.00 88.00 96 GLY A N 1
ATOM 700 C CA . GLY A 1 96 ? 8.985 -16.466 -2.179 1.00 88.00 96 GLY A CA 1
ATOM 701 C C . GLY A 1 96 ? 8.495 -16.238 -3.611 1.00 88.00 96 GLY A C 1
ATOM 702 O O . GLY A 1 96 ? 8.798 -17.025 -4.513 1.00 88.00 96 GLY A O 1
ATOM 703 N N . TYR A 1 97 ? 7.815 -15.114 -3.854 1.00 87.69 97 TYR A N 1
ATOM 704 C CA . TYR A 1 97 ? 7.360 -14.715 -5.184 1.00 87.69 97 TYR A CA 1
ATOM 705 C C . TYR A 1 97 ? 8.535 -14.446 -6.131 1.00 87.69 97 TYR A C 1
ATOM 707 O O . TYR A 1 97 ? 8.556 -14.970 -7.250 1.00 87.69 97 TYR A O 1
ATOM 715 N N . LEU A 1 98 ? 9.535 -13.681 -5.676 1.00 85.88 98 LEU A N 1
ATOM 716 C CA . LEU A 1 98 ? 10.731 -13.368 -6.463 1.00 85.88 98 LEU A CA 1
ATOM 717 C C . LEU A 1 98 ? 11.503 -14.633 -6.848 1.00 85.88 98 LEU A C 1
ATOM 719 O O . LEU A 1 98 ? 11.862 -14.788 -8.009 1.00 85.88 98 LEU A O 1
ATOM 723 N N . ARG A 1 99 ? 11.687 -15.578 -5.919 1.00 85.25 99 ARG A N 1
ATOM 724 C CA . ARG A 1 99 ? 12.359 -16.863 -6.180 1.00 85.25 99 ARG A CA 1
ATOM 725 C C . ARG A 1 99 ? 11.585 -17.783 -7.119 1.00 85.25 99 ARG A C 1
ATOM 727 O O . ARG A 1 99 ? 12.188 -18.657 -7.738 1.00 85.25 99 ARG A O 1
ATOM 734 N N . ARG A 1 100 ? 10.261 -17.626 -7.208 1.00 84.81 100 ARG A N 1
ATOM 735 C CA . ARG A 1 100 ? 9.411 -18.435 -8.090 1.00 84.81 100 ARG A CA 1
ATOM 736 C C . ARG A 1 100 ? 9.330 -17.875 -9.512 1.00 84.81 100 ARG A C 1
ATOM 738 O O . ARG A 1 100 ? 9.144 -18.648 -10.447 1.00 84.81 100 ARG A O 1
ATOM 745 N N . ARG A 1 101 ? 9.395 -16.551 -9.684 1.00 81.56 101 ARG A N 1
ATOM 746 C CA . ARG A 1 101 ? 9.161 -15.881 -10.984 1.00 81.56 101 ARG A CA 1
ATOM 747 C C . ARG A 1 101 ? 10.352 -15.092 -11.516 1.00 81.56 101 ARG A C 1
ATOM 749 O O . ARG A 1 101 ? 10.219 -14.424 -12.544 1.00 81.56 101 ARG A O 1
ATOM 756 N N . GLY A 1 102 ? 11.476 -15.134 -10.818 1.00 82.62 102 GLY A N 1
ATOM 757 C CA . GLY A 1 102 ? 12.648 -14.348 -11.140 1.00 82.62 102 GLY A CA 1
ATOM 758 C C . GLY A 1 102 ? 13.956 -15.035 -10.786 1.00 82.62 102 GLY A C 1
ATOM 759 O O . GLY A 1 102 ? 13.989 -16.093 -10.163 1.00 82.62 102 GLY A O 1
ATOM 760 N N . VAL A 1 103 ? 15.036 -14.387 -11.206 1.00 83.25 103 VAL A N 1
ATOM 761 C CA . VAL A 1 103 ? 16.418 -14.766 -10.926 1.00 83.25 103 VAL A CA 1
ATOM 762 C C . VAL A 1 103 ? 17.025 -13.685 -10.042 1.00 83.25 103 VAL A C 1
ATOM 764 O O . VAL A 1 103 ? 16.922 -12.492 -10.353 1.00 83.25 103 VAL A O 1
ATOM 767 N N . ILE A 1 104 ? 17.632 -14.108 -8.935 1.00 82.81 104 ILE A N 1
ATOM 768 C CA . ILE A 1 104 ? 18.392 -13.247 -8.029 1.00 82.81 104 ILE A CA 1
ATOM 769 C C . ILE A 1 104 ? 19.867 -13.548 -8.272 1.00 82.81 104 ILE A C 1
ATOM 771 O O . ILE A 1 104 ? 20.283 -14.694 -8.129 1.00 82.81 104 ILE A O 1
ATOM 775 N N . ALA A 1 105 ? 20.635 -12.532 -8.648 1.00 81.44 105 ALA A N 1
ATOM 776 C CA . ALA A 1 105 ? 22.070 -12.640 -8.870 1.00 81.44 105 ALA A CA 1
ATOM 777 C C . ALA A 1 105 ? 22.808 -11.589 -8.038 1.00 81.44 105 ALA A C 1
ATOM 779 O O . ALA A 1 105 ? 22.334 -10.457 -7.899 1.00 81.44 105 ALA A O 1
ATOM 780 N N . GLN A 1 106 ? 23.965 -11.969 -7.503 1.00 79.88 106 GLN A N 1
ATOM 781 C CA . GLN A 1 106 ? 24.878 -11.036 -6.853 1.00 79.88 106 GLN A CA 1
ATOM 782 C C . GLN A 1 106 ? 25.707 -10.289 -7.896 1.00 79.88 106 GLN A C 1
ATOM 784 O O . GLN A 1 106 ? 25.975 -10.809 -8.982 1.00 79.88 106 GLN A O 1
ATOM 789 N N . ARG A 1 107 ? 26.088 -9.052 -7.580 1.00 74.19 107 ARG A N 1
ATOM 790 C CA . ARG A 1 107 ? 26.961 -8.243 -8.430 1.00 74.19 107 ARG A CA 1
ATOM 791 C C . ARG A 1 107 ? 27.834 -7.333 -7.577 1.00 74.19 107 ARG A C 1
ATOM 793 O O . ARG A 1 107 ? 27.351 -6.768 -6.600 1.00 74.19 107 ARG A O 1
ATOM 800 N N . ASP A 1 108 ? 29.071 -7.130 -8.017 1.00 69.94 108 ASP A N 1
ATOM 801 C CA . ASP A 1 108 ? 29.955 -6.117 -7.446 1.00 69.94 108 ASP A CA 1
ATOM 802 C C . ASP A 1 108 ? 29.345 -4.718 -7.569 1.00 69.94 108 ASP A C 1
ATOM 804 O O . ASP A 1 108 ? 28.863 -4.309 -8.635 1.00 69.94 108 ASP A O 1
ATOM 808 N N . THR A 1 109 ? 29.373 -3.982 -6.460 1.00 69.31 109 THR A N 1
ATOM 809 C CA . THR A 1 109 ? 28.762 -2.657 -6.347 1.00 69.31 109 THR A CA 1
ATOM 810 C C . THR A 1 109 ? 29.798 -1.554 -6.228 1.00 69.31 109 THR A C 1
ATOM 812 O O . THR A 1 109 ? 30.822 -1.722 -5.572 1.00 69.31 109 THR A O 1
ATOM 815 N N . THR A 1 110 ? 29.479 -0.373 -6.752 1.00 66.44 110 THR A N 1
ATOM 816 C CA . THR A 1 110 ? 30.087 0.892 -6.313 1.00 66.44 110 THR A CA 1
ATOM 817 C C . THR A 1 110 ? 29.016 1.771 -5.671 1.00 66.44 110 THR A C 1
ATOM 819 O O . THR A 1 110 ? 27.823 1.522 -5.844 1.00 66.44 110 THR A O 1
ATOM 822 N N . PHE A 1 111 ? 29.406 2.847 -4.973 1.00 67.06 111 PHE A N 1
ATOM 823 C CA . PHE A 1 111 ? 28.455 3.780 -4.341 1.00 67.06 111 PHE A CA 1
ATOM 824 C C . PHE A 1 111 ? 27.354 4.263 -5.312 1.00 67.06 111 PHE A C 1
ATOM 826 O O . PHE A 1 111 ? 26.188 4.418 -4.935 1.00 67.06 111 PHE A O 1
ATOM 833 N N . TRP A 1 112 ? 27.714 4.429 -6.591 1.00 62.19 112 TRP A N 1
ATOM 834 C CA . TRP A 1 112 ? 26.820 4.864 -7.667 1.00 62.19 112 TRP A CA 1
ATOM 835 C C . TRP A 1 112 ? 26.311 3.720 -8.564 1.00 62.19 112 TRP A C 1
ATOM 837 O O . TRP A 1 112 ? 25.293 3.885 -9.246 1.00 62.19 112 TRP A O 1
ATOM 847 N N . ALA A 1 113 ? 26.967 2.555 -8.554 1.00 58.53 113 ALA A N 1
ATOM 848 C CA . ALA A 1 113 ? 26.587 1.383 -9.337 1.00 58.53 113 ALA A CA 1
ATOM 849 C C . ALA A 1 113 ? 26.113 0.222 -8.449 1.00 58.53 113 ALA A C 1
ATOM 851 O O . ALA A 1 113 ? 26.906 -0.611 -8.033 1.00 58.53 113 ALA A O 1
ATOM 852 N N . GLY A 1 114 ? 24.792 0.123 -8.280 1.00 61.38 114 GLY A N 1
ATOM 853 C CA . GLY A 1 114 ? 24.097 -1.139 -7.994 1.00 61.38 114 GLY A CA 1
ATOM 854 C C . GLY A 1 114 ? 23.939 -1.496 -6.516 1.00 61.38 114 GLY A C 1
ATOM 855 O O . GLY A 1 114 ? 24.788 -1.155 -5.698 1.00 61.38 114 GLY A O 1
ATOM 856 N N . GLY A 1 115 ? 22.835 -2.166 -6.178 1.00 66.44 115 GLY A N 1
ATOM 857 C CA . GLY A 1 115 ? 22.727 -3.007 -4.976 1.00 66.44 115 GLY A CA 1
ATOM 858 C C . GLY A 1 115 ? 23.490 -4.325 -5.144 1.00 66.44 115 GLY A C 1
ATOM 859 O O . GLY A 1 115 ? 23.653 -4.797 -6.271 1.00 66.44 115 GLY A O 1
ATOM 860 N N . SER A 1 116 ? 23.954 -4.911 -4.034 1.00 75.38 116 SER A N 1
ATOM 861 C CA . SER A 1 116 ? 24.741 -6.158 -4.009 1.00 75.38 116 SER A CA 1
ATOM 862 C C . SER A 1 116 ? 23.958 -7.357 -4.534 1.00 75.38 116 SER A C 1
ATOM 864 O O . SER A 1 116 ? 24.542 -8.315 -5.038 1.00 75.38 116 SER A O 1
ATOM 866 N N . ASN A 1 117 ? 22.627 -7.280 -4.477 1.00 80.25 117 ASN A N 1
ATOM 867 C CA . ASN A 1 117 ? 21.717 -8.257 -5.051 1.00 80.25 117 ASN A CA 1
ATOM 868 C C . ASN A 1 117 ? 20.813 -7.596 -6.092 1.00 80.25 117 ASN A C 1
ATOM 870 O O . ASN A 1 117 ? 20.177 -6.571 -5.832 1.00 80.25 117 ASN A O 1
ATOM 874 N N . ARG A 1 118 ? 20.697 -8.224 -7.264 1.00 82.62 118 ARG A N 1
ATOM 875 C CA . ARG A 1 118 ? 19.773 -7.826 -8.327 1.00 82.62 118 ARG A CA 1
ATOM 876 C C . ARG A 1 118 ? 18.734 -8.914 -8.540 1.00 82.62 118 ARG A C 1
ATOM 878 O O . ARG A 1 118 ? 19.073 -10.045 -8.878 1.00 82.62 118 ARG A O 1
ATOM 885 N N . ALA A 1 119 ? 17.464 -8.550 -8.407 1.00 84.62 119 ALA A N 1
ATOM 886 C CA . ALA A 1 119 ? 16.344 -9.404 -8.772 1.00 84.62 119 ALA A CA 1
ATOM 887 C C . ALA A 1 119 ? 15.815 -9.002 -10.153 1.00 84.62 119 ALA A C 1
ATOM 889 O O . ALA A 1 119 ? 15.527 -7.831 -10.408 1.00 84.62 119 ALA A O 1
ATOM 890 N N . THR A 1 120 ? 15.674 -9.982 -11.041 1.00 86.62 120 THR A N 1
ATOM 891 C CA . THR A 1 120 ? 15.046 -9.839 -12.362 1.00 86.62 120 THR A CA 1
ATOM 892 C C . THR A 1 120 ? 13.832 -10.752 -12.424 1.00 86.62 120 THR A C 1
ATOM 894 O O . THR A 1 120 ? 13.935 -11.931 -12.109 1.00 86.62 120 THR A O 1
ATOM 897 N N . PHE A 1 121 ? 12.667 -10.231 -12.789 1.00 86.44 121 PHE A N 1
ATOM 898 C CA . PHE A 1 121 ? 11.423 -10.996 -12.831 1.00 86.44 121 PHE A CA 1
ATOM 899 C C . PHE A 1 121 ? 10.532 -10.522 -13.973 1.00 86.44 121 PHE A C 1
ATOM 901 O O . PHE A 1 121 ? 10.592 -9.370 -14.404 1.00 86.44 121 PHE A O 1
ATOM 908 N N . LYS A 1 122 ? 9.662 -11.412 -14.456 1.00 86.12 122 LYS A N 1
ATOM 909 C CA . LYS A 1 122 ? 8.656 -11.044 -15.456 1.00 86.12 122 LYS A CA 1
ATOM 910 C C . LYS A 1 122 ? 7.558 -10.206 -14.782 1.00 86.12 122 LYS A C 1
ATOM 912 O O . LYS A 1 122 ? 6.916 -10.715 -13.856 1.00 86.12 122 LYS A O 1
ATOM 917 N N . PRO A 1 123 ? 7.304 -8.957 -15.219 1.00 87.12 123 PRO A N 1
ATOM 918 C CA . PRO A 1 123 ? 6.208 -8.161 -14.680 1.00 87.12 123 PRO A CA 1
ATOM 919 C C . PRO A 1 123 ? 4.866 -8.884 -14.839 1.00 87.12 123 PRO A C 1
ATOM 921 O O . PRO A 1 123 ? 4.635 -9.580 -15.831 1.00 87.12 123 PRO A O 1
ATOM 924 N N . LEU A 1 124 ? 3.963 -8.701 -13.871 1.00 88.38 124 LEU A N 1
ATOM 925 C CA . LEU A 1 124 ? 2.591 -9.212 -13.959 1.00 88.38 124 LEU A CA 1
ATOM 926 C C . LEU A 1 124 ? 1.906 -8.684 -15.227 1.00 88.38 124 LEU A C 1
ATOM 928 O O . LEU A 1 124 ? 2.180 -7.544 -15.592 1.00 88.38 124 LEU A O 1
ATOM 932 N N . PRO A 1 125 ? 1.003 -9.433 -15.888 1.00 91.50 125 PRO A N 1
ATOM 933 C CA . PRO A 1 125 ? 0.152 -8.902 -16.957 1.00 91.50 125 PRO A CA 1
ATOM 934 C C . PRO A 1 125 ? -0.656 -7.680 -16.500 1.00 91.50 125 PRO A C 1
ATOM 936 O O . PRO A 1 125 ? -0.915 -7.519 -15.310 1.00 91.50 125 PRO A O 1
ATOM 939 N N . LEU A 1 126 ? -1.030 -6.791 -17.428 1.00 93.25 126 LEU A N 1
ATOM 940 C CA . LEU A 1 126 ? -1.710 -5.534 -17.079 1.00 93.25 126 LEU A CA 1
ATOM 941 C C . LEU A 1 126 ? -3.064 -5.782 -16.402 1.00 93.25 126 LEU A C 1
ATOM 943 O O . LEU A 1 126 ? -3.295 -5.240 -15.329 1.00 93.25 126 LEU A O 1
ATOM 947 N N . GLY A 1 127 ? -3.890 -6.666 -16.972 1.00 94.06 127 GLY A N 1
ATOM 948 C CA . GLY A 1 127 ? -5.196 -7.010 -16.403 1.00 94.06 127 GLY A CA 1
ATOM 949 C C . GLY A 1 127 ? -5.099 -7.614 -15.002 1.00 94.06 127 GLY A C 1
ATOM 950 O O . GLY A 1 127 ? -5.836 -7.211 -14.115 1.00 94.06 127 GLY A O 1
ATOM 951 N N . LEU A 1 128 ? -4.128 -8.504 -14.760 1.00 94.00 128 LEU A N 1
ATOM 952 C CA . LEU A 1 128 ? -3.929 -9.079 -13.426 1.00 94.00 128 LEU A CA 1
ATOM 953 C C . LEU A 1 128 ? -3.453 -8.025 -12.416 1.00 94.00 128 LEU A C 1
ATOM 955 O O . LEU A 1 128 ? -3.890 -8.037 -11.274 1.00 94.00 128 LEU A O 1
ATOM 959 N N . HIS A 1 129 ? -2.583 -7.101 -12.829 1.00 92.25 129 HIS A N 1
ATOM 960 C CA . HIS A 1 129 ? -2.149 -5.996 -11.971 1.00 92.25 129 HIS A CA 1
ATOM 961 C C . HIS A 1 129 ? -3.313 -5.052 -11.625 1.00 92.25 129 HIS A C 1
ATOM 963 O O . HIS A 1 129 ? -3.425 -4.631 -10.481 1.00 92.25 129 HIS A O 1
ATOM 969 N N . ALA A 1 130 ? -4.205 -4.781 -12.583 1.00 94.69 130 ALA A N 1
ATOM 970 C CA . ALA A 1 130 ? -5.420 -4.008 -12.345 1.00 94.69 130 ALA A CA 1
ATOM 971 C C . ALA A 1 130 ? -6.409 -4.748 -11.431 1.00 94.69 130 ALA A C 1
ATOM 973 O O . ALA A 1 130 ? -6.946 -4.144 -10.514 1.00 94.69 130 ALA A O 1
ATOM 974 N N . ALA A 1 131 ? -6.599 -6.059 -11.608 1.00 96.25 131 ALA A N 1
ATOM 975 C CA . ALA A 1 131 ? -7.451 -6.859 -10.725 1.00 96.25 131 ALA A CA 1
ATOM 976 C C . ALA A 1 131 ? -6.972 -6.817 -9.262 1.00 96.25 131 ALA A C 1
ATOM 978 O O . ALA A 1 131 ? -7.786 -6.766 -8.344 1.00 96.25 131 ALA A O 1
ATOM 979 N N . TRP A 1 132 ? -5.655 -6.757 -9.040 1.00 94.44 132 TRP A N 1
ATOM 980 C CA . TRP A 1 132 ? -5.074 -6.611 -7.702 1.00 94.44 132 TRP A CA 1
ATOM 981 C C . TRP A 1 132 ? -5.404 -5.286 -7.005 1.00 94.44 132 TRP A C 1
ATOM 983 O O . TRP A 1 132 ? -5.271 -5.226 -5.788 1.00 94.44 132 TRP A O 1
ATOM 993 N N . LEU A 1 133 ? -5.878 -4.257 -7.720 1.00 95.75 133 LEU A N 1
ATOM 994 C CA . LEU A 1 133 ? -6.387 -3.027 -7.097 1.00 95.75 133 LEU A CA 1
ATOM 995 C C . LEU A 1 133 ? -7.649 -3.268 -6.274 1.00 95.75 133 LEU A C 1
ATOM 997 O O . LEU A 1 133 ? -7.883 -2.570 -5.292 1.00 95.75 133 LEU A O 1
ATOM 1001 N N . LEU A 1 134 ? -8.461 -4.251 -6.664 1.00 96.62 134 LEU A N 1
ATOM 1002 C CA . LEU A 1 134 ? -9.758 -4.488 -6.039 1.00 96.62 134 LEU A CA 1
ATOM 1003 C C . LEU A 1 134 ? -9.620 -4.969 -4.594 1.00 96.62 134 LEU A C 1
ATOM 1005 O O . LEU A 1 134 ? -10.483 -4.679 -3.778 1.00 96.62 134 LEU A O 1
ATOM 1009 N N . VAL A 1 135 ? -8.529 -5.662 -4.262 1.00 95.38 135 VAL A N 1
ATOM 1010 C CA . VAL A 1 135 ? -8.302 -6.219 -2.921 1.00 95.38 135 VAL A CA 1
ATOM 1011 C C . VAL A 1 135 ? -8.124 -5.124 -1.856 1.00 95.38 135 VAL A C 1
ATOM 1013 O O . VAL A 1 135 ? -8.928 -5.084 -0.925 1.00 95.38 135 VAL A O 1
ATOM 1016 N N . PRO A 1 136 ? -7.134 -4.212 -1.953 1.00 96.94 136 PRO A N 1
ATOM 1017 C CA . PRO A 1 136 ? -6.994 -3.132 -0.980 1.00 96.94 136 PRO A CA 1
ATOM 1018 C C . PRO A 1 136 ? -8.153 -2.131 -1.048 1.00 96.94 136 PRO A C 1
ATOM 1020 O O . PRO A 1 136 ? -8.513 -1.568 -0.020 1.00 96.94 136 PRO A O 1
ATOM 1023 N N . LEU A 1 137 ? -8.777 -1.944 -2.219 1.00 97.62 137 LEU A N 1
ATOM 1024 C CA . LEU A 1 137 ? -9.977 -1.117 -2.330 1.00 97.62 137 LEU A CA 1
ATOM 1025 C C . LEU A 1 137 ? -11.135 -1.708 -1.519 1.00 97.62 137 LEU A C 1
ATOM 1027 O O . LEU A 1 137 ? -11.739 -0.997 -0.727 1.00 97.62 137 LEU A O 1
ATOM 1031 N N . ALA A 1 138 ? -11.416 -3.004 -1.673 1.00 97.38 138 ALA A N 1
ATOM 1032 C CA . ALA A 1 138 ? -12.448 -3.687 -0.900 1.00 97.38 138 ALA A CA 1
ATOM 1033 C C . ALA A 1 138 ? -12.149 -3.631 0.604 1.00 97.38 138 ALA A C 1
ATOM 1035 O O . ALA A 1 138 ? -13.048 -3.349 1.389 1.00 97.38 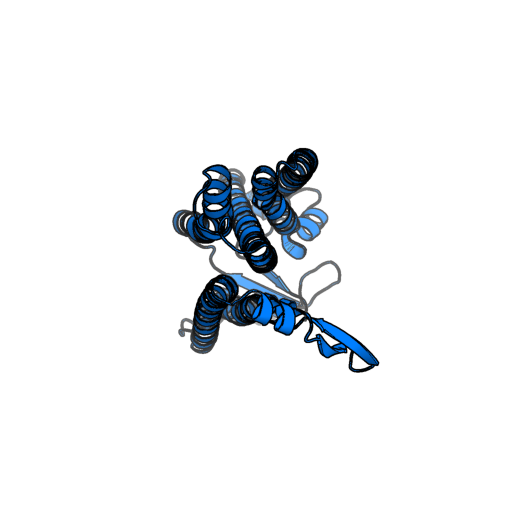138 ALA A O 1
ATOM 1036 N N . ALA A 1 139 ? -10.889 -3.828 1.005 1.00 96.25 139 ALA A N 1
ATOM 1037 C CA . ALA A 1 139 ? -10.481 -3.691 2.401 1.00 96.25 139 ALA A CA 1
ATOM 1038 C C . ALA A 1 139 ? -10.716 -2.267 2.936 1.00 96.25 139 ALA A C 1
ATOM 1040 O O . ALA A 1 139 ? -11.292 -2.114 4.007 1.00 96.25 139 ALA A O 1
ATOM 1041 N N . TRP A 1 140 ? -10.343 -1.224 2.187 1.00 97.88 140 TRP A N 1
ATOM 1042 C CA . TRP A 1 140 ? -10.619 0.160 2.581 1.00 97.88 140 TRP A CA 1
ATOM 1043 C C . TRP A 1 140 ? -12.123 0.451 2.660 1.00 97.88 140 TRP A C 1
ATOM 1045 O O . TRP A 1 140 ? -12.577 1.075 3.616 1.00 97.88 140 TRP A O 1
ATOM 1055 N N . VAL A 1 141 ? -12.914 -0.043 1.701 1.00 97.25 141 VAL A N 1
ATOM 1056 C CA . VAL A 1 141 ? -14.375 0.117 1.722 1.00 97.25 141 VAL A CA 1
ATOM 1057 C C . VAL A 1 141 ? -14.972 -0.522 2.977 1.00 97.25 141 VAL A C 1
ATOM 1059 O O . VAL A 1 141 ? -15.772 0.109 3.661 1.00 97.25 141 VAL A O 1
ATOM 1062 N N . LEU A 1 142 ? -14.557 -1.747 3.306 1.00 95.25 142 LEU A N 1
ATOM 1063 C CA . LEU A 1 142 ? -15.043 -2.475 4.479 1.00 95.25 142 LEU A CA 1
ATOM 1064 C C . LEU A 1 142 ? -14.617 -1.828 5.800 1.00 95.25 142 LEU A C 1
ATOM 1066 O O . LEU A 1 142 ? -15.391 -1.837 6.751 1.00 95.25 142 LEU A O 1
ATOM 1070 N N . LEU A 1 143 ? -13.399 -1.286 5.865 1.00 95.06 143 LEU A N 1
ATOM 1071 C CA . LEU A 1 143 ? -12.815 -0.774 7.107 1.00 95.06 143 LEU A CA 1
ATOM 1072 C C . LEU A 1 143 ? -13.060 0.719 7.340 1.00 95.06 143 LEU A C 1
ATOM 1074 O O . LEU A 1 143 ? -12.989 1.156 8.478 1.00 95.06 143 LEU A O 1
ATOM 1078 N N . VAL A 1 144 ? -13.326 1.512 6.303 1.00 95.25 144 VAL A N 1
ATOM 1079 C CA . VAL A 1 144 ? -13.492 2.970 6.432 1.00 95.25 144 VAL A CA 1
ATOM 1080 C C . VAL A 1 144 ? -14.828 3.416 5.876 1.00 95.25 144 VAL A C 1
ATOM 1082 O O . VAL A 1 144 ? -15.642 3.966 6.611 1.00 95.25 144 VAL A O 1
ATOM 1085 N N . PHE A 1 145 ? -15.078 3.164 4.590 1.00 94.88 145 PHE A N 1
ATOM 1086 C CA . PHE A 1 145 ? -16.256 3.715 3.922 1.00 94.88 145 PHE A CA 1
ATOM 1087 C C . PHE A 1 145 ? -17.564 3.236 4.562 1.00 94.88 145 PHE A C 1
ATOM 1089 O O . PHE A 1 145 ? -18.400 4.062 4.914 1.00 94.88 145 PHE A O 1
ATOM 1096 N N . ILE A 1 146 ? -17.728 1.922 4.756 1.00 94.12 146 ILE A N 1
ATOM 1097 C CA . ILE A 1 146 ? -18.933 1.347 5.370 1.00 94.12 146 ILE A CA 1
ATOM 1098 C C . ILE A 1 146 ? -19.115 1.844 6.818 1.00 94.12 146 ILE A C 1
ATOM 1100 O O . ILE A 1 146 ? -20.188 2.365 7.111 1.00 94.12 146 ILE A O 1
ATOM 1104 N N . PRO A 1 147 ? -18.108 1.778 7.714 1.00 93.12 147 PRO A N 1
ATOM 1105 C CA . PRO A 1 147 ? -18.220 2.336 9.065 1.00 93.12 147 PRO A CA 1
ATOM 1106 C C . PRO A 1 147 ? -18.593 3.821 9.113 1.00 93.12 147 PRO A C 1
ATOM 1108 O O . PRO A 1 147 ? -19.433 4.210 9.920 1.00 93.12 147 PRO A O 1
ATOM 1111 N N . VAL A 1 148 ? -18.013 4.652 8.239 1.00 92.50 148 VAL A N 1
ATOM 1112 C CA . VAL A 1 148 ? -18.336 6.088 8.168 1.00 92.50 148 VAL A CA 1
ATOM 1113 C C . VAL A 1 148 ? -19.765 6.304 7.673 1.00 92.50 148 VAL A C 1
ATOM 1115 O O . VAL A 1 148 ? -20.493 7.102 8.253 1.00 92.50 148 VAL A O 1
ATOM 1118 N N . GLN A 1 149 ? -20.201 5.574 6.643 1.00 91.81 149 GLN A N 1
ATOM 1119 C CA . GLN A 1 149 ? -21.593 5.622 6.180 1.00 91.81 149 GLN A CA 1
ATOM 1120 C C . GLN A 1 149 ? -22.566 5.206 7.287 1.00 91.81 149 GLN A C 1
ATOM 1122 O O . GLN A 1 149 ? -23.594 5.852 7.477 1.00 91.81 149 GLN A O 1
ATOM 1127 N N . ASN A 1 150 ? -22.220 4.171 8.051 1.00 91.06 150 ASN A N 1
ATOM 1128 C CA . ASN A 1 150 ? -23.038 3.708 9.162 1.00 91.06 150 ASN A CA 1
ATOM 1129 C C . ASN A 1 150 ? -23.158 4.756 10.273 1.00 91.06 150 ASN A C 1
ATOM 1131 O O . ASN A 1 150 ? -24.253 4.927 10.811 1.00 91.06 150 ASN A O 1
ATOM 1135 N N . LEU A 1 151 ? -22.061 5.455 10.583 1.00 89.19 151 LEU A N 1
ATOM 1136 C CA . LEU A 1 151 ? -22.020 6.551 11.551 1.00 89.19 151 LEU A CA 1
ATOM 1137 C C . LEU A 1 151 ? -22.889 7.733 11.102 1.00 89.19 151 LEU A C 1
ATOM 1139 O O . LEU A 1 151 ? -23.753 8.171 11.853 1.00 89.19 151 LEU A O 1
ATOM 1143 N N . LEU A 1 152 ? -22.731 8.183 9.855 1.00 87.69 152 LEU A N 1
ATOM 1144 C CA . LEU A 1 152 ? -23.524 9.282 9.288 1.00 87.69 152 LEU A CA 1
ATOM 1145 C C . LEU A 1 152 ? -25.016 8.935 9.157 1.00 87.69 152 LEU A C 1
ATOM 1147 O O . LEU A 1 152 ? -25.872 9.804 9.298 1.00 87.69 152 LEU A O 1
ATOM 1151 N N . GLY A 1 153 ? -25.337 7.669 8.882 1.00 85.25 153 GLY A N 1
ATOM 1152 C CA . GLY A 1 153 ? -26.708 7.173 8.760 1.00 85.25 153 GLY A CA 1
ATOM 1153 C C . GLY A 1 153 ? -27.397 6.845 10.089 1.00 85.25 153 GLY A C 1
ATOM 1154 O O . GLY A 1 153 ? -28.546 6.409 10.067 1.00 85.25 153 GLY A O 1
ATOM 1155 N N . GLY A 1 154 ? -26.717 7.001 11.232 1.00 75.44 154 GLY A N 1
ATOM 1156 C CA . GLY A 1 154 ? -27.267 6.678 12.554 1.00 75.44 154 GLY A CA 1
ATOM 1157 C C . GLY A 1 154 ? -27.517 5.181 12.785 1.00 75.44 154 GLY A C 1
ATOM 1158 O O . GLY A 1 154 ? -28.424 4.809 13.526 1.00 75.44 154 GLY A O 1
ATOM 1159 N N . THR A 1 155 ? -26.755 4.305 12.125 1.00 72.06 155 THR A N 1
ATOM 1160 C CA . THR A 1 155 ? -26.900 2.840 12.235 1.00 72.06 155 THR A CA 1
ATOM 1161 C C . THR A 1 155 ? -25.923 2.219 13.245 1.00 72.06 155 THR A C 1
ATOM 1163 O O . THR A 1 155 ? -24.982 2.853 13.709 1.00 72.06 155 THR A O 1
ATOM 1166 N N . ALA A 1 156 ? -26.151 0.949 13.601 1.00 68.88 156 ALA A N 1
ATOM 1167 C CA . ALA A 1 156 ? -25.684 0.336 14.848 1.00 68.88 156 ALA A CA 1
ATOM 1168 C C . ALA A 1 156 ? -24.163 0.130 15.034 1.00 68.88 156 ALA A C 1
ATOM 1170 O O . ALA A 1 156 ? -23.721 0.074 16.178 1.00 68.88 156 ALA A O 1
ATOM 1171 N N . TRP A 1 157 ? -23.340 -0.010 13.986 1.00 82.88 157 TRP A N 1
ATOM 1172 C CA . TRP A 1 157 ? -21.910 -0.331 14.161 1.00 82.88 157 TRP A CA 1
ATOM 1173 C C . TRP A 1 157 ? -20.997 0.466 13.219 1.00 82.88 157 TRP A C 1
ATOM 1175 O O . TRP A 1 157 ? -21.263 0.492 12.013 1.00 82.88 157 TRP A O 1
ATOM 1185 N N . PRO A 1 158 ? -19.899 1.065 13.721 1.00 76.38 158 PRO A N 1
ATOM 1186 C CA . PRO A 1 158 ? -19.446 1.097 15.122 1.00 76.38 158 PRO A CA 1
ATOM 1187 C C . PRO A 1 158 ? -20.130 2.176 15.991 1.00 76.38 158 PRO A C 1
ATOM 1189 O O . PRO A 1 158 ? -19.808 2.291 17.167 1.00 76.38 158 PRO A O 1
ATOM 1192 N N . ALA A 1 159 ? -21.073 2.956 15.450 1.00 74.19 159 ALA A N 1
ATOM 1193 C CA . ALA A 1 159 ? -21.655 4.116 16.138 1.00 74.19 159 ALA A CA 1
ATOM 1194 C C . ALA A 1 159 ? -22.505 3.792 17.385 1.00 74.19 159 ALA A C 1
ATOM 1196 O O . ALA A 1 159 ? -22.677 4.653 18.237 1.00 74.19 159 ALA A O 1
ATOM 1197 N N . GLY A 1 160 ? -23.031 2.569 17.509 1.00 74.06 160 GLY A N 1
ATOM 1198 C CA . GLY A 1 160 ? -23.793 2.122 18.682 1.00 74.06 160 GLY A CA 1
ATOM 1199 C C . GLY A 1 160 ? -22.943 1.518 19.805 1.00 74.06 160 GLY A C 1
ATOM 1200 O O . GLY A 1 160 ? -23.505 0.986 20.761 1.00 74.06 160 GLY A O 1
ATOM 1201 N N . LEU A 1 161 ? -21.611 1.534 19.686 1.00 81.56 161 LEU A N 1
ATOM 1202 C CA . LEU A 1 161 ? -20.704 1.050 20.730 1.00 81.56 161 LEU A CA 1
ATOM 1203 C C . LEU A 1 161 ? -20.563 2.083 21.858 1.00 81.56 161 LEU A C 1
ATOM 1205 O O . LEU A 1 161 ? -20.630 3.283 21.614 1.00 81.56 161 LEU A O 1
ATOM 1209 N N . GLN A 1 162 ? -20.313 1.615 23.086 1.00 75.81 162 GLN A N 1
ATOM 1210 C CA . GLN A 1 162 ? -19.935 2.484 24.210 1.00 75.81 162 GLN A CA 1
ATOM 1211 C C . GLN A 1 162 ? -18.627 3.240 23.900 1.00 75.81 162 GLN A C 1
ATOM 1213 O O . GLN A 1 162 ? -17.776 2.705 23.188 1.00 75.81 162 GLN A O 1
ATOM 1218 N N . ASP A 1 163 ? -18.456 4.453 24.437 1.00 75.06 163 ASP A N 1
ATOM 1219 C CA . ASP A 1 163 ? -17.404 5.411 24.037 1.00 75.06 163 ASP A CA 1
ATOM 1220 C C . ASP A 1 163 ? -15.977 4.827 24.016 1.00 75.06 163 ASP A C 1
ATOM 1222 O O . ASP A 1 163 ? -15.222 5.033 23.057 1.00 75.06 163 ASP A O 1
ATOM 1226 N N . GLU A 1 164 ? -15.608 4.038 25.030 1.00 73.19 164 GLU A N 1
ATOM 1227 C CA . GLU A 1 164 ? -14.287 3.397 25.120 1.00 73.19 164 GLU A CA 1
ATOM 1228 C C . GLU A 1 164 ? -14.081 2.339 24.022 1.00 73.19 164 GLU A C 1
ATOM 1230 O O . GLU A 1 164 ? -13.058 2.331 23.328 1.00 73.19 164 GLU A O 1
ATOM 1235 N N . ASN A 1 165 ? -15.088 1.491 23.794 1.00 80.94 165 ASN A N 1
ATOM 1236 C CA . ASN A 1 165 ? -15.069 0.473 22.743 1.00 80.94 165 ASN A CA 1
ATOM 1237 C C . ASN A 1 165 ? -15.059 1.119 21.354 1.00 80.94 165 ASN A C 1
ATOM 1239 O O . ASN A 1 165 ? -14.321 0.681 20.469 1.00 80.94 165 ASN A O 1
ATOM 1243 N N . SER A 1 166 ? -15.860 2.170 21.166 1.00 83.94 166 SER A N 1
ATOM 1244 C CA . SER A 1 166 ? -15.954 2.928 19.919 1.00 83.94 166 SER A CA 1
ATOM 1245 C C . SER A 1 166 ? -14.589 3.490 19.528 1.00 83.94 166 SER A C 1
ATOM 1247 O O . SER A 1 166 ? -14.123 3.262 18.410 1.00 83.94 166 SER A O 1
ATOM 1249 N N . THR A 1 167 ? -13.886 4.125 20.470 1.00 83.31 167 THR A N 1
ATOM 1250 C CA . THR A 1 167 ? -12.552 4.699 20.235 1.00 83.3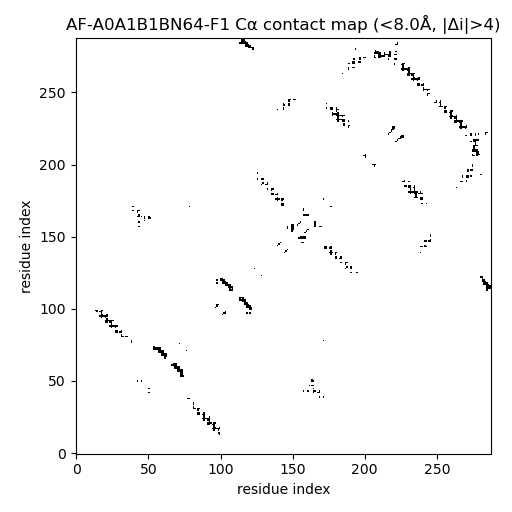1 167 THR A CA 1
ATOM 1251 C C . THR A 1 167 ? -11.542 3.637 19.794 1.00 83.31 167 THR A C 1
ATOM 1253 O O . THR A 1 167 ? -10.840 3.813 18.794 1.00 83.31 167 THR A O 1
ATOM 1256 N N . ALA A 1 168 ? -11.491 2.499 20.493 1.00 83.31 168 ALA A N 1
ATOM 1257 C CA . ALA A 1 168 ? -10.578 1.405 20.165 1.00 83.31 168 ALA A CA 1
ATOM 1258 C C . ALA A 1 168 ? -10.876 0.776 18.790 1.00 83.31 168 ALA A C 1
ATOM 1260 O O . ALA A 1 168 ? -9.956 0.503 18.009 1.00 83.31 168 ALA A O 1
ATOM 1261 N N . VAL A 1 169 ? -12.158 0.584 18.460 1.00 88.75 169 VAL A N 1
ATOM 1262 C CA . VAL A 1 169 ? -12.586 0.075 17.150 1.00 88.75 169 VAL A CA 1
ATOM 1263 C C . VAL A 1 169 ? -12.234 1.067 16.045 1.00 88.75 169 VAL A C 1
ATOM 1265 O O . VAL A 1 169 ? -11.654 0.664 15.037 1.00 88.75 169 VAL A O 1
ATOM 1268 N N . TRP A 1 170 ? -12.487 2.362 16.231 1.00 90.12 170 TRP A N 1
ATOM 1269 C CA . TRP A 1 170 ? -12.109 3.384 15.255 1.00 90.12 170 TRP A CA 1
ATOM 1270 C C . TRP A 1 170 ? -10.601 3.465 15.037 1.00 90.12 170 TRP A C 1
ATOM 1272 O O . TRP A 1 170 ? -10.168 3.599 13.894 1.00 90.12 170 TRP A O 1
ATOM 1282 N N . MET A 1 171 ? -9.790 3.303 16.085 1.00 87.38 171 MET A N 1
ATOM 1283 C CA . MET A 1 171 ? -8.332 3.251 15.949 1.00 87.38 171 MET A CA 1
ATOM 1284 C C . MET A 1 171 ? -7.881 2.072 15.070 1.00 87.38 171 MET A C 1
ATOM 1286 O O . MET A 1 171 ? -6.996 2.233 14.224 1.00 87.38 171 MET A O 1
ATOM 1290 N N . LEU A 1 172 ? -8.512 0.901 15.218 1.00 90.81 172 LEU A N 1
ATOM 1291 C CA . LEU A 1 172 ? -8.270 -0.272 14.371 1.00 90.81 172 LEU A CA 1
ATOM 1292 C C . LEU A 1 172 ? -8.691 -0.025 12.923 1.00 90.81 172 LEU A C 1
ATOM 1294 O O . LEU A 1 172 ? -7.895 -0.204 11.999 1.00 90.81 172 LEU A O 1
ATOM 1298 N N . LEU A 1 173 ? -9.933 0.407 12.730 1.00 92.69 173 LEU A N 1
ATOM 1299 C CA . LEU A 1 173 ? -10.503 0.696 11.420 1.00 92.69 173 LEU A CA 1
ATOM 1300 C C . LEU A 1 173 ? -9.672 1.735 10.664 1.00 92.69 173 LEU A C 1
ATOM 1302 O O . LEU A 1 173 ? -9.308 1.506 9.510 1.00 92.69 173 LEU A O 1
ATOM 1306 N N . ALA A 1 174 ? -9.280 2.818 11.337 1.00 92.69 174 ALA A N 1
ATOM 1307 C CA . ALA A 1 174 ? -8.387 3.827 10.791 1.00 92.69 174 ALA A CA 1
ATOM 1308 C C . ALA A 1 174 ? -7.021 3.225 10.437 1.00 92.69 174 ALA A C 1
ATOM 1310 O O . ALA A 1 174 ? -6.589 3.324 9.295 1.00 92.69 174 ALA A O 1
ATOM 1311 N N . SER A 1 175 ? -6.349 2.538 11.362 1.00 92.12 175 SER A N 1
ATOM 1312 C CA . SER A 1 175 ? -4.992 2.022 11.126 1.00 92.12 175 SER A CA 1
ATOM 1313 C C . SER A 1 175 ? -4.924 1.075 9.924 1.00 92.12 175 SER A C 1
ATOM 1315 O O . SER A 1 175 ? -4.125 1.271 9.005 1.00 92.12 175 SER A O 1
ATOM 1317 N N . TYR A 1 176 ? -5.797 0.066 9.886 1.00 94.94 176 TYR A N 1
ATOM 1318 C CA . TYR A 1 176 ? -5.803 -0.922 8.806 1.00 94.94 176 TYR A CA 1
ATOM 1319 C C . TYR A 1 176 ? -6.453 -0.381 7.525 1.00 94.94 176 TYR A C 1
ATOM 1321 O O . TYR A 1 176 ? -5.998 -0.700 6.425 1.00 94.94 176 TYR A O 1
ATOM 1329 N N . GLY A 1 177 ? -7.460 0.486 7.645 1.00 96.38 177 GLY A N 1
ATOM 1330 C CA . GLY A 1 177 ? -8.084 1.179 6.522 1.00 96.38 177 GLY A CA 1
ATOM 1331 C C . GLY A 1 177 ? -7.124 2.134 5.810 1.00 96.38 177 GLY A C 1
ATOM 1332 O O . GLY A 1 177 ? -7.016 2.105 4.586 1.00 96.38 177 GLY A O 1
ATOM 1333 N N . GLY A 1 178 ? -6.355 2.921 6.562 1.00 96.75 178 GLY A N 1
ATOM 1334 C CA . GLY A 1 178 ? -5.317 3.805 6.034 1.00 96.75 178 GLY A CA 1
ATOM 1335 C C . GLY A 1 178 ? -4.212 3.034 5.311 1.00 96.75 178 GLY A C 1
ATOM 1336 O O . GLY A 1 178 ? -3.829 3.402 4.199 1.00 96.75 178 GLY A O 1
ATOM 1337 N N . LEU A 1 179 ? -3.756 1.911 5.881 1.00 95.44 179 LEU A N 1
ATOM 1338 C CA . LEU A 1 179 ? -2.821 1.002 5.207 1.00 95.44 179 LEU A CA 1
ATOM 1339 C C . LEU A 1 179 ? -3.407 0.436 3.906 1.00 95.44 179 LEU A C 1
ATOM 1341 O O . LEU A 1 179 ? -2.715 0.404 2.887 1.00 95.44 179 LEU A O 1
ATOM 1345 N N . ALA A 1 180 ? -4.679 0.027 3.909 1.00 97.25 180 ALA A N 1
ATOM 1346 C CA . ALA A 1 180 ? -5.363 -0.456 2.713 1.00 97.25 180 ALA A CA 1
ATOM 1347 C C . ALA A 1 180 ? -5.445 0.630 1.624 1.00 97.25 180 ALA A C 1
ATOM 1349 O O . ALA A 1 180 ? -5.094 0.367 0.473 1.00 97.25 180 ALA A O 1
ATOM 1350 N N . ALA A 1 181 ? -5.807 1.865 1.977 1.00 98.25 181 ALA A N 1
ATOM 1351 C CA . ALA A 1 181 ? -5.838 2.990 1.042 1.00 98.25 181 ALA A CA 1
ATOM 1352 C C . ALA A 1 181 ? -4.452 3.325 0.472 1.00 98.25 181 ALA A C 1
ATOM 1354 O O . ALA A 1 181 ? -4.298 3.526 -0.736 1.00 98.25 181 ALA A O 1
ATOM 1355 N N . GLY A 1 182 ? -3.423 3.327 1.322 1.00 97.94 182 GLY A N 1
ATOM 1356 C CA . GLY A 1 182 ? -2.043 3.513 0.886 1.00 97.94 182 GLY A CA 1
ATOM 1357 C C . GLY A 1 182 ? -1.599 2.423 -0.093 1.00 97.94 182 GLY A C 1
ATOM 1358 O O . GLY A 1 182 ? -1.062 2.728 -1.158 1.00 97.94 182 GLY A O 1
ATOM 1359 N N . LEU A 1 183 ? -1.886 1.149 0.201 1.00 97.12 183 LEU A N 1
ATOM 1360 C CA . LEU A 1 183 ? -1.590 0.032 -0.704 1.00 97.12 183 LEU A CA 1
ATOM 1361 C C . LEU A 1 183 ? -2.341 0.145 -2.035 1.00 97.12 183 LEU A C 1
ATOM 1363 O O . LEU A 1 183 ? -1.750 -0.102 -3.089 1.00 97.12 183 LEU A O 1
ATOM 1367 N N . PHE A 1 184 ? -3.613 0.547 -2.006 1.00 98.44 184 PHE A N 1
ATOM 1368 C CA . PHE A 1 184 ? -4.389 0.808 -3.216 1.00 98.44 184 PHE A CA 1
ATOM 1369 C C . PHE A 1 184 ? -3.706 1.863 -4.095 1.00 98.44 184 PHE A C 1
ATOM 1371 O O . PHE A 1 184 ? -3.463 1.614 -5.279 1.00 98.44 184 PHE A O 1
ATOM 1378 N N . ALA A 1 185 ? -3.314 3.000 -3.516 1.00 98.44 185 ALA A N 1
ATOM 1379 C CA . ALA A 1 185 ? -2.636 4.067 -4.244 1.00 98.44 185 ALA A CA 1
ATOM 1380 C C . ALA A 1 185 ? -1.267 3.633 -4.799 1.00 98.44 185 ALA A C 1
ATOM 1382 O O . ALA A 1 185 ? -0.953 3.928 -5.953 1.00 98.44 185 ALA A O 1
ATOM 1383 N N . VAL A 1 186 ? -0.476 2.867 -4.036 1.00 98.12 186 VAL A N 1
ATOM 1384 C CA . VAL A 1 186 ? 0.797 2.285 -4.507 1.00 98.12 186 VAL A CA 1
ATOM 1385 C C . VAL A 1 186 ? 0.585 1.417 -5.743 1.00 98.12 186 VAL A C 1
ATOM 1387 O O . VAL A 1 186 ? 1.308 1.560 -6.733 1.00 98.12 186 VAL A O 1
ATOM 1390 N N . ILE A 1 187 ? -0.398 0.513 -5.711 1.00 97.31 187 ILE A N 1
ATOM 1391 C CA . ILE A 1 187 ? -0.686 -0.382 -6.838 1.00 97.31 187 ILE A CA 1
ATOM 1392 C C . ILE A 1 187 ? -1.210 0.427 -8.029 1.00 97.31 187 ILE A C 1
ATOM 1394 O O . ILE A 1 1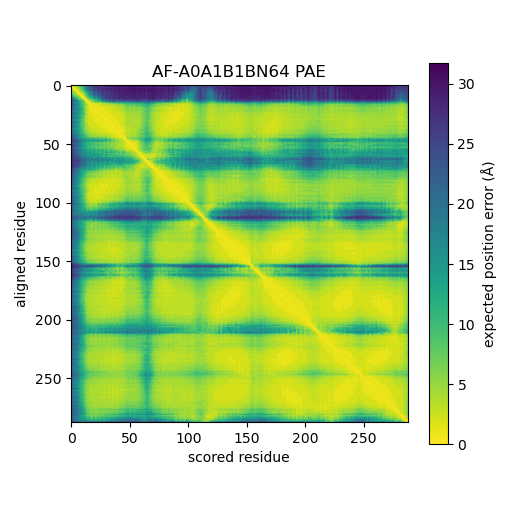87 ? -0.809 0.163 -9.162 1.00 97.31 187 ILE A O 1
ATOM 1398 N N . LEU A 1 188 ? -2.031 1.455 -7.794 1.00 98.19 188 LEU A N 1
ATOM 1399 C CA . LEU A 1 188 ? -2.582 2.305 -8.851 1.00 98.19 188 LEU A CA 1
ATOM 1400 C C . LEU A 1 188 ? -1.480 3.086 -9.568 1.00 98.19 188 LEU A C 1
ATOM 1402 O O . LEU A 1 188 ? -1.390 3.059 -10.797 1.00 98.19 188 LEU A O 1
ATOM 1406 N N . VAL A 1 189 ? -0.589 3.723 -8.810 1.00 98.31 189 VAL A N 1
ATOM 1407 C CA . VAL A 1 189 ? 0.557 4.457 -9.358 1.00 98.31 189 VAL A CA 1
ATOM 1408 C C . VAL A 1 189 ? 1.548 3.506 -10.033 1.00 98.31 189 VAL A C 1
ATOM 1410 O O . VAL A 1 189 ? 2.062 3.814 -11.108 1.00 98.31 189 VAL A O 1
ATOM 1413 N N . SER A 1 190 ? 1.763 2.309 -9.483 1.00 96.81 190 SER A N 1
ATOM 1414 C CA . SER A 1 190 ? 2.561 1.253 -10.121 1.00 96.81 190 SER A CA 1
ATOM 1415 C C . SER A 1 190 ? 1.953 0.788 -11.455 1.00 96.81 190 SER A C 1
ATOM 1417 O O . SER A 1 190 ? 2.670 0.564 -12.438 1.00 96.81 190 SER A O 1
ATOM 1419 N N . LEU A 1 191 ? 0.625 0.668 -11.533 1.00 97.12 191 LEU A N 1
ATOM 1420 C CA . LEU A 1 191 ? -0.091 0.332 -12.760 1.00 97.12 191 LEU A CA 1
ATOM 1421 C C . LEU A 1 191 ? 0.054 1.445 -13.803 1.00 97.12 191 LEU A C 1
ATOM 1423 O O . LEU A 1 191 ? 0.404 1.156 -14.948 1.00 97.12 191 LEU A O 1
ATOM 1427 N N . LEU A 1 192 ? -0.135 2.703 -13.400 1.00 97.56 192 LEU A N 1
ATOM 1428 C CA . LEU A 1 192 ? 0.046 3.865 -14.266 1.00 97.56 192 LEU A CA 1
ATOM 1429 C C . LEU A 1 192 ? 1.482 3.957 -14.792 1.00 97.56 192 LEU A C 1
ATOM 1431 O O . LEU A 1 192 ? 1.681 4.070 -16.002 1.00 97.56 192 LEU A O 1
ATOM 1435 N N . LYS A 1 193 ? 2.483 3.808 -13.908 1.00 96.81 193 LYS A N 1
ATOM 1436 C CA . LYS A 1 193 ? 3.904 3.706 -14.277 1.00 96.81 193 LYS A CA 1
ATOM 1437 C C . LYS A 1 193 ? 4.089 2.683 -15.386 1.00 96.81 193 LYS A C 1
ATOM 1439 O O . LYS A 1 193 ? 4.748 2.955 -16.385 1.00 96.81 193 LYS A O 1
ATOM 1444 N N . LYS A 1 194 ? 3.504 1.497 -15.221 1.00 95.75 194 LYS A N 1
ATOM 1445 C CA . LYS A 1 194 ? 3.633 0.410 -16.185 1.00 95.75 194 LYS A CA 1
ATOM 1446 C C . LYS A 1 194 ? 2.991 0.745 -17.534 1.00 95.75 194 LYS A C 1
ATOM 1448 O O . LYS A 1 194 ? 3.611 0.473 -18.561 1.00 95.75 194 LYS A O 1
ATOM 1453 N N . ILE A 1 195 ? 1.789 1.320 -17.546 1.00 96.88 195 ILE A N 1
ATOM 1454 C CA . ILE A 1 195 ? 1.097 1.736 -18.778 1.00 96.88 195 ILE A CA 1
ATOM 1455 C C . ILE A 1 195 ? 1.941 2.770 -19.526 1.00 96.88 195 ILE A C 1
ATOM 1457 O O . ILE A 1 195 ? 2.253 2.581 -20.701 1.00 96.88 195 ILE A O 1
ATOM 1461 N N . VAL A 1 196 ? 2.373 3.822 -18.828 1.00 96.25 196 VAL A N 1
ATOM 1462 C CA . VAL A 1 196 ? 3.155 4.908 -19.427 1.00 96.25 196 VAL A CA 1
ATOM 1463 C C . VAL A 1 196 ? 4.510 4.407 -19.910 1.00 96.25 196 VAL A C 1
ATOM 1465 O O . VAL A 1 196 ? 4.879 4.671 -21.048 1.00 96.25 196 VAL A O 1
ATOM 1468 N N . TYR A 1 197 ? 5.229 3.633 -19.096 1.00 95.06 197 TYR A N 1
ATOM 1469 C CA . TYR A 1 197 ? 6.528 3.081 -19.474 1.00 95.06 197 TYR A CA 1
ATOM 1470 C C . TYR A 1 197 ? 6.426 2.192 -20.715 1.00 95.06 197 TYR A C 1
ATOM 1472 O O . TYR A 1 197 ? 7.166 2.388 -21.673 1.00 95.06 197 TYR A O 1
ATOM 1480 N N . THR A 1 198 ? 5.492 1.236 -20.731 1.00 94.19 198 THR A N 1
ATOM 1481 C CA . THR A 1 198 ? 5.346 0.318 -21.875 1.00 94.19 198 THR A CA 1
ATOM 1482 C C . THR A 1 198 ? 4.948 1.055 -23.149 1.00 94.19 198 THR A C 1
ATOM 1484 O O . THR A 1 198 ? 5.553 0.810 -24.189 1.00 94.19 198 THR A O 1
ATOM 1487 N N . GLY A 1 199 ? 4.013 2.006 -23.063 1.00 94.62 199 GLY A N 1
ATOM 1488 C CA . GLY A 1 199 ? 3.626 2.837 -24.201 1.00 94.62 199 GLY A CA 1
ATOM 1489 C C . GLY A 1 199 ? 4.706 3.828 -24.649 1.00 94.62 199 GLY A C 1
ATOM 1490 O O . GLY A 1 199 ? 4.722 4.230 -25.811 1.00 94.62 199 GLY A O 1
ATOM 1491 N N . HIS A 1 200 ? 5.595 4.264 -23.755 1.00 94.06 200 HIS A N 1
ATOM 1492 C CA . HIS A 1 200 ? 6.701 5.150 -24.112 1.00 94.06 200 HIS A CA 1
ATOM 1493 C C . HIS A 1 200 ? 7.810 4.379 -24.830 1.00 94.06 200 HIS A C 1
ATOM 1495 O O . HIS A 1 200 ? 8.194 4.765 -25.930 1.00 94.06 200 HIS A O 1
ATOM 1501 N N . ILE A 1 201 ? 8.253 3.254 -24.259 1.00 92.69 201 ILE A N 1
ATOM 1502 C CA . ILE A 1 201 ? 9.298 2.398 -24.840 1.00 92.69 201 ILE A CA 1
ATOM 1503 C C . ILE A 1 201 ? 8.863 1.805 -26.185 1.00 92.69 201 ILE A C 1
ATOM 1505 O O . ILE A 1 201 ? 9.681 1.692 -27.090 1.00 92.69 201 ILE A O 1
ATOM 1509 N N . SER A 1 202 ? 7.578 1.481 -26.368 1.00 92.81 202 SER A N 1
ATOM 1510 C CA . SER A 1 202 ? 7.085 1.002 -27.666 1.00 92.81 202 SER A CA 1
ATOM 1511 C C . SER A 1 202 ? 7.160 2.059 -28.773 1.00 92.81 202 SER A C 1
ATOM 1513 O O . SER A 1 202 ? 7.201 1.702 -29.943 1.00 92.81 202 SER A O 1
ATOM 1515 N N . ARG A 1 203 ? 7.128 3.352 -28.418 1.00 94.50 203 ARG A N 1
ATOM 1516 C CA . ARG A 1 203 ? 7.224 4.474 -29.369 1.00 94.50 203 ARG A CA 1
ATOM 1517 C C . ARG A 1 203 ? 8.655 4.988 -29.531 1.00 94.50 203 ARG A C 1
ATOM 1519 O O . ARG A 1 203 ? 8.988 5.491 -30.593 1.00 94.50 203 ARG A O 1
ATOM 1526 N N . HIS A 1 204 ? 9.478 4.851 -28.493 1.00 92.06 204 HIS A N 1
ATOM 1527 C CA . HIS A 1 204 ? 10.869 5.298 -28.461 1.00 92.06 204 HIS A CA 1
ATOM 1528 C C . HIS A 1 204 ? 11.752 4.170 -27.908 1.00 92.06 204 HIS A C 1
ATOM 1530 O O . HIS A 1 204 ? 12.065 4.168 -26.713 1.00 92.06 204 HIS A O 1
ATOM 1536 N N . PRO A 1 205 ? 12.146 3.192 -28.744 1.00 88.88 205 PRO A N 1
ATOM 1537 C CA . PRO A 1 205 ? 12.973 2.067 -28.307 1.00 88.88 205 PRO A CA 1
ATOM 1538 C C . PRO A 1 205 ? 14.302 2.502 -27.674 1.00 88.88 205 PRO A C 1
ATOM 1540 O O . PRO A 1 205 ? 14.752 1.891 -26.709 1.00 88.88 205 PRO A O 1
ATOM 1543 N N . ASP A 1 206 ? 14.873 3.615 -28.136 1.00 86.56 206 ASP A N 1
ATOM 1544 C CA . ASP A 1 206 ? 16.139 4.159 -27.626 1.00 86.56 206 ASP A CA 1
ATOM 1545 C C . ASP A 1 206 ? 16.024 4.691 -26.184 1.00 86.56 206 ASP A C 1
ATOM 1547 O O . ASP A 1 206 ? 17.012 4.799 -25.460 1.00 86.56 206 ASP A O 1
ATOM 1551 N N . ALA A 1 207 ? 14.804 4.968 -25.704 1.00 83.31 207 ALA A N 1
ATOM 1552 C CA . ALA A 1 207 ? 14.574 5.428 -24.334 1.00 83.31 207 ALA A CA 1
ATOM 1553 C C . ALA A 1 207 ? 14.827 4.334 -23.276 1.00 83.31 207 ALA A C 1
ATOM 1555 O O . ALA A 1 207 ? 14.837 4.632 -22.078 1.00 83.31 207 ALA A O 1
ATOM 1556 N N . VAL A 1 208 ? 15.061 3.077 -23.685 1.00 80.31 208 VAL A N 1
ATOM 1557 C CA . VAL A 1 208 ? 15.468 1.982 -22.784 1.00 80.31 208 VAL A CA 1
ATOM 1558 C C . VAL A 1 208 ? 16.779 2.312 -22.066 1.00 80.31 208 VAL A C 1
ATOM 1560 O O . VAL A 1 208 ? 16.949 1.934 -20.904 1.00 80.31 208 VAL A O 1
ATOM 1563 N N . ASP A 1 209 ? 17.662 3.082 -22.703 1.00 83.81 209 ASP A N 1
ATOM 1564 C CA . ASP A 1 209 ? 18.941 3.485 -22.120 1.00 83.81 209 ASP A CA 1
ATOM 1565 C C . ASP A 1 209 ? 18.818 4.653 -21.127 1.00 83.81 209 ASP A C 1
ATOM 1567 O O . ASP A 1 209 ? 19.773 4.956 -20.402 1.00 83.81 209 ASP A O 1
ATOM 1571 N N . GLY A 1 210 ? 17.626 5.241 -20.988 1.00 83.81 210 GLY A N 1
ATOM 1572 C CA . GLY A 1 210 ? 17.338 6.384 -20.123 1.00 83.81 210 GLY A CA 1
ATOM 1573 C C . GLY A 1 210 ? 17.587 7.728 -20.809 1.00 83.81 210 GLY A C 1
ATOM 1574 O O . GLY A 1 210 ? 17.812 7.804 -22.011 1.00 83.81 210 GLY A O 1
ATOM 1575 N N . SER A 1 211 ? 17.525 8.817 -20.039 1.00 87.44 211 SER A N 1
ATOM 1576 C CA . SER A 1 211 ? 17.673 10.184 -20.565 1.00 87.44 211 SER A CA 1
ATOM 1577 C C . SER A 1 211 ? 18.691 11.011 -19.779 1.00 87.44 211 SER A C 1
ATOM 1579 O O . SER A 1 211 ? 19.283 10.547 -18.801 1.00 87.44 211 SER A O 1
ATOM 1581 N N . ALA A 1 212 ? 18.843 12.290 -20.142 1.00 84.94 212 ALA A N 1
ATOM 1582 C CA . ALA A 1 212 ? 19.537 13.267 -19.306 1.00 84.94 212 ALA A CA 1
ATOM 1583 C C . ALA A 1 212 ? 19.045 13.188 -17.844 1.00 84.94 212 ALA A C 1
ATOM 1585 O O . ALA A 1 212 ? 17.846 13.056 -17.578 1.00 84.94 212 ALA A O 1
ATOM 1586 N N . GLY A 1 213 ? 19.986 13.208 -16.894 1.00 85.25 213 GLY A N 1
ATOM 1587 C CA . GLY A 1 213 ? 19.694 13.033 -15.468 1.00 85.25 213 GLY A CA 1
ATOM 1588 C C . GLY A 1 213 ? 19.426 11.587 -15.021 1.00 85.25 213 GLY A C 1
ATOM 1589 O O . GLY A 1 213 ? 18.984 11.392 -13.889 1.00 85.25 213 GLY A O 1
ATOM 1590 N N . LYS A 1 214 ? 19.702 10.570 -15.857 1.00 89.31 214 LYS A N 1
ATOM 1591 C CA . LYS A 1 214 ? 19.499 9.132 -15.568 1.00 89.31 214 LYS A CA 1
ATOM 1592 C C . LYS A 1 214 ? 19.874 8.721 -14.146 1.00 89.31 214 LYS A C 1
ATOM 1594 O O . LYS A 1 214 ? 19.125 8.010 -13.486 1.00 89.31 214 LYS A O 1
ATOM 1599 N N . ARG A 1 215 ? 21.032 9.172 -13.657 1.00 88.75 215 ARG A N 1
ATOM 1600 C CA . ARG A 1 215 ? 21.542 8.827 -12.321 1.00 88.75 215 ARG A CA 1
ATOM 1601 C C . ARG A 1 215 ? 20.614 9.299 -11.202 1.00 88.75 215 ARG A C 1
ATOM 1603 O O . ARG A 1 215 ? 20.321 8.516 -10.303 1.00 88.75 215 ARG A O 1
ATOM 1610 N N . THR A 1 216 ? 20.114 10.528 -11.291 1.00 91.06 216 THR A N 1
ATOM 1611 C CA . THR A 1 216 ? 19.140 11.077 -10.340 1.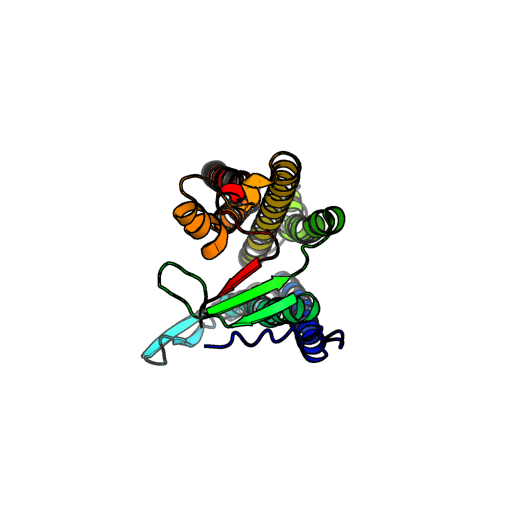00 91.06 216 THR A CA 1
ATOM 1612 C C . THR A 1 216 ? 17.818 10.329 -10.441 1.00 91.06 216 THR A C 1
ATOM 1614 O O . THR A 1 216 ? 17.303 9.869 -9.428 1.00 91.06 216 THR A O 1
ATOM 1617 N N . TRP A 1 217 ? 17.306 10.107 -11.656 1.00 92.75 217 TRP A N 1
ATOM 1618 C CA . TRP A 1 217 ? 16.057 9.364 -11.859 1.00 92.75 217 TRP A CA 1
ATOM 1619 C C . TRP A 1 217 ? 16.130 7.934 -11.329 1.00 92.75 217 TRP A C 1
ATOM 1621 O O . TRP A 1 217 ? 15.202 7.481 -10.662 1.00 92.75 217 TRP A O 1
ATOM 1631 N N . ARG A 1 218 ? 17.247 7.239 -11.551 1.00 90.75 218 ARG A N 1
ATOM 1632 C CA . ARG A 1 218 ? 17.503 5.904 -11.004 1.00 90.75 218 ARG A CA 1
ATOM 1633 C C . ARG A 1 218 ? 17.581 5.936 -9.478 1.00 90.75 218 ARG A C 1
ATOM 1635 O O . ARG A 1 218 ? 16.990 5.084 -8.822 1.00 90.75 218 ARG A O 1
ATOM 1642 N N . TRP A 1 219 ? 18.239 6.930 -8.889 1.00 89.44 219 TRP A N 1
ATOM 1643 C CA . TRP A 1 219 ? 18.278 7.069 -7.432 1.00 89.44 219 TRP A CA 1
ATOM 1644 C C . TRP A 1 219 ? 16.875 7.295 -6.846 1.00 89.44 219 TRP A C 1
ATOM 1646 O O . TRP A 1 219 ? 16.466 6.568 -5.942 1.00 89.44 219 TRP A O 1
ATOM 1656 N N . VAL A 1 220 ? 16.102 8.220 -7.422 1.00 92.19 220 VAL A N 1
ATOM 1657 C CA . VAL A 1 220 ? 14.773 8.602 -6.923 1.00 92.19 220 VAL A CA 1
ATOM 1658 C C . VAL A 1 220 ? 13.724 7.508 -7.157 1.00 92.19 220 VAL A C 1
ATOM 1660 O O . VAL A 1 220 ? 13.044 7.084 -6.227 1.00 92.19 220 VAL A O 1
ATOM 1663 N N . THR A 1 221 ? 13.583 7.031 -8.394 1.00 92.31 221 THR A N 1
ATOM 1664 C CA . THR A 1 221 ? 12.430 6.212 -8.830 1.00 92.31 221 THR A CA 1
ATOM 1665 C C . THR A 1 221 ? 12.717 4.713 -8.930 1.00 92.31 221 THR A C 1
ATOM 1667 O O . THR A 1 221 ? 11.785 3.910 -8.981 1.00 92.31 221 THR A O 1
ATOM 1670 N N . PHE A 1 222 ? 13.991 4.306 -8.951 1.00 89.75 222 PHE A N 1
ATOM 1671 C CA . PHE A 1 222 ? 14.373 2.891 -9.023 1.00 89.75 222 PHE A CA 1
ATOM 1672 C C . PHE A 1 222 ? 14.923 2.366 -7.696 1.00 89.75 222 PHE A C 1
ATOM 1674 O O . PHE A 1 222 ? 14.455 1.329 -7.226 1.00 89.75 222 PHE A O 1
ATOM 1681 N N . ARG A 1 223 ? 15.866 3.091 -7.078 1.00 87.38 223 ARG A N 1
ATOM 1682 C CA . ARG A 1 223 ? 16.506 2.696 -5.814 1.00 87.38 223 ARG A CA 1
ATOM 1683 C C . ARG A 1 223 ? 15.615 2.981 -4.609 1.00 87.38 223 ARG A C 1
ATOM 1685 O O . ARG A 1 223 ? 15.250 2.051 -3.903 1.00 87.38 223 ARG A O 1
ATOM 1692 N N . TRP A 1 224 ? 15.246 4.243 -4.396 1.00 88.25 224 TRP A N 1
ATOM 1693 C CA . TRP A 1 224 ? 14.383 4.625 -3.272 1.00 88.25 224 TRP A CA 1
ATOM 1694 C C . TRP A 1 224 ? 12.900 4.424 -3.556 1.00 88.25 224 TRP A C 1
ATOM 1696 O O . TRP A 1 224 ? 12.123 4.288 -2.617 1.00 88.25 224 TRP A O 1
ATOM 1706 N N . ARG A 1 225 ? 12.513 4.372 -4.840 1.00 93.19 225 ARG A N 1
ATOM 1707 C CA . ARG A 1 225 ? 11.114 4.246 -5.280 1.00 93.19 225 ARG A CA 1
ATOM 1708 C C . ARG A 1 225 ? 10.219 5.301 -4.627 1.00 93.19 225 ARG A C 1
ATOM 1710 O O . ARG A 1 225 ? 9.116 4.995 -4.178 1.00 93.19 225 ARG A O 1
ATOM 1717 N N . PHE A 1 226 ? 10.704 6.545 -4.561 1.00 95.81 226 PHE A N 1
ATOM 1718 C CA . PHE A 1 226 ? 9.967 7.656 -3.953 1.00 95.81 226 PHE A CA 1
ATOM 1719 C C . PHE A 1 226 ? 8.582 7.839 -4.568 1.00 95.81 226 PHE A C 1
ATOM 1721 O O . PHE A 1 226 ? 7.658 8.225 -3.867 1.00 95.81 226 PHE A O 1
ATOM 1728 N N . ASP A 1 227 ? 8.406 7.494 -5.843 1.00 97.19 227 ASP A N 1
ATOM 1729 C CA . ASP A 1 227 ? 7.098 7.504 -6.488 1.00 97.19 227 ASP A CA 1
ATOM 1730 C C . ASP A 1 227 ? 6.062 6.632 -5.754 1.00 97.19 227 ASP A C 1
ATOM 1732 O O . ASP A 1 227 ? 4.928 7.064 -5.563 1.00 97.19 227 ASP A O 1
ATOM 1736 N N . LEU A 1 228 ? 6.460 5.448 -5.272 1.00 96.62 228 LEU A N 1
ATOM 1737 C CA . LEU A 1 228 ? 5.578 4.548 -4.528 1.00 96.62 228 LEU A CA 1
ATOM 1738 C C . LEU A 1 228 ? 5.423 4.982 -3.067 1.00 96.62 228 LEU A C 1
ATOM 1740 O O . LEU A 1 228 ? 4.324 4.880 -2.535 1.00 96.62 228 LEU A O 1
ATOM 1744 N N . TRP A 1 229 ? 6.475 5.499 -2.423 1.00 97.38 229 TRP A N 1
ATOM 1745 C CA . TRP A 1 229 ? 6.361 6.041 -1.060 1.00 97.38 229 TRP A CA 1
ATOM 1746 C C . TRP A 1 229 ? 5.383 7.212 -0.995 1.00 97.38 229 TRP A C 1
ATOM 1748 O O . TRP A 1 229 ? 4.491 7.221 -0.150 1.00 97.38 229 TRP A O 1
ATOM 1758 N N . LEU A 1 230 ? 5.514 8.167 -1.918 1.00 98.25 230 LEU A N 1
ATOM 1759 C CA . LEU A 1 230 ? 4.621 9.320 -2.005 1.00 98.25 230 LEU A CA 1
ATOM 1760 C C . LEU A 1 230 ? 3.189 8.895 -2.343 1.00 98.25 230 LEU A C 1
ATOM 1762 O O . LEU A 1 230 ? 2.253 9.394 -1.727 1.00 98.25 230 LEU A O 1
ATOM 1766 N N . ALA A 1 231 ? 3.011 7.929 -3.252 1.00 98.38 231 ALA A N 1
ATOM 1767 C CA . ALA A 1 231 ? 1.696 7.368 -3.547 1.00 98.38 231 ALA A CA 1
ATOM 1768 C C . ALA A 1 231 ? 1.066 6.684 -2.326 1.00 98.38 231 ALA A C 1
ATOM 1770 O O . ALA A 1 231 ? -0.111 6.892 -2.056 1.00 98.38 231 ALA A O 1
ATOM 1771 N N . GLY A 1 232 ? 1.842 5.897 -1.576 1.00 98.06 232 GLY A N 1
ATOM 1772 C CA . GLY A 1 232 ? 1.367 5.195 -0.386 1.00 98.06 232 GLY A CA 1
ATOM 1773 C C . GLY A 1 232 ? 0.974 6.140 0.740 1.00 98.06 232 GLY A C 1
ATOM 1774 O O . GLY A 1 232 ? -0.124 6.019 1.276 1.00 98.06 232 GLY A O 1
ATOM 1775 N N . LEU A 1 233 ? 1.826 7.118 1.052 1.00 98.12 233 LEU A N 1
ATOM 1776 C CA . LEU A 1 233 ? 1.509 8.144 2.045 1.00 98.12 233 LEU A CA 1
ATOM 1777 C C . LEU A 1 233 ? 0.308 8.984 1.599 1.00 98.12 233 LEU A C 1
ATOM 1779 O O . LEU A 1 233 ? -0.640 9.145 2.361 1.00 98.12 233 LEU A O 1
ATOM 1783 N N . GLY A 1 234 ? 0.307 9.459 0.351 1.00 98.44 234 GLY A N 1
ATOM 1784 C CA . GLY A 1 234 ? -0.793 10.248 -0.198 1.00 98.44 234 GLY A CA 1
ATOM 1785 C C . GLY A 1 234 ? -2.125 9.497 -0.183 1.00 98.44 234 GLY A C 1
ATOM 1786 O O . GLY A 1 234 ? -3.138 10.037 0.253 1.00 98.44 234 GLY A O 1
ATOM 1787 N N . GLY A 1 235 ? -2.108 8.222 -0.578 1.00 98.50 235 GLY A N 1
ATOM 1788 C CA . GLY A 1 235 ? -3.263 7.332 -0.518 1.00 98.50 235 GLY A CA 1
ATOM 1789 C C . GLY A 1 235 ? -3.771 7.099 0.900 1.00 98.50 235 GLY A C 1
ATOM 1790 O O . GLY A 1 235 ? -4.979 7.127 1.108 1.00 98.50 235 GLY A O 1
ATOM 1791 N N . ALA A 1 236 ? -2.879 6.926 1.879 1.00 98.00 236 ALA A N 1
ATOM 1792 C CA . ALA A 1 236 ? -3.268 6.782 3.280 1.00 98.00 236 ALA A CA 1
ATOM 1793 C C . ALA A 1 236 ? -3.960 8.050 3.809 1.00 98.00 236 ALA A C 1
ATOM 1795 O O . ALA A 1 236 ? -5.029 7.947 4.402 1.00 98.00 236 ALA A O 1
ATOM 1796 N N . PHE A 1 237 ? -3.420 9.243 3.528 1.00 97.94 237 PHE A N 1
ATOM 1797 C CA . PHE A 1 237 ? -4.055 10.512 3.908 1.00 97.94 237 PHE A CA 1
ATOM 1798 C C . PHE A 1 237 ? -5.438 10.693 3.266 1.00 97.94 237 PHE A C 1
ATOM 1800 O O . PHE A 1 237 ? -6.396 11.005 3.969 1.00 97.94 237 PHE A O 1
ATOM 1807 N N . ILE A 1 238 ? -5.565 10.442 1.956 1.00 98.25 238 ILE A N 1
ATOM 1808 C CA . ILE A 1 238 ? -6.859 10.506 1.250 1.00 98.25 238 ILE A CA 1
ATOM 1809 C C . ILE A 1 238 ? -7.833 9.457 1.796 1.00 98.25 238 ILE A C 1
ATOM 1811 O O . ILE A 1 238 ? -9.022 9.717 1.910 1.00 98.25 238 ILE A O 1
ATOM 1815 N N . GLY A 1 239 ? -7.357 8.256 2.115 1.00 96.62 239 GLY A N 1
ATOM 1816 C CA . GLY A 1 239 ? -8.205 7.193 2.641 1.00 96.62 239 GLY A CA 1
ATOM 1817 C C . GLY A 1 239 ? -8.722 7.481 4.045 1.00 96.62 239 GLY A C 1
ATOM 1818 O O . GLY A 1 239 ? -9.857 7.125 4.350 1.00 96.62 239 GLY A O 1
ATOM 1819 N N . LEU A 1 240 ? -7.904 8.116 4.886 1.00 95.75 240 LEU A N 1
ATOM 1820 C CA . LEU A 1 240 ? -8.237 8.432 6.273 1.00 95.75 240 LEU A CA 1
ATOM 1821 C C . LEU A 1 240 ? -9.061 9.708 6.426 1.00 95.75 240 LEU A C 1
ATOM 1823 O O . LEU A 1 240 ? -9.819 9.802 7.388 1.00 95.75 240 LEU A O 1
ATOM 1827 N N . CYS A 1 241 ? -8.953 10.670 5.501 1.00 96.31 241 CYS A N 1
ATOM 1828 C CA . CYS A 1 241 ? -9.659 11.946 5.635 1.00 96.31 241 CYS A CA 1
ATOM 1829 C C . CYS A 1 241 ? -11.175 11.756 5.787 1.00 96.31 241 CYS A C 1
ATOM 1831 O O . CYS A 1 241 ? -11.805 12.468 6.560 1.00 96.31 241 CYS A O 1
ATOM 1833 N N . TRP A 1 242 ? -11.752 10.739 5.141 1.00 95.00 242 TRP A N 1
ATOM 1834 C CA . TRP A 1 242 ? -13.179 10.416 5.218 1.00 95.00 242 TRP A CA 1
ATOM 1835 C C . TRP A 1 242 ? -13.679 10.140 6.636 1.00 95.00 242 TRP A C 1
ATOM 1837 O O . TRP A 1 242 ? -14.843 10.408 6.916 1.00 95.00 242 TRP A O 1
ATOM 1847 N N . ILE A 1 243 ? -12.818 9.654 7.535 1.00 92.88 243 ILE A N 1
ATOM 1848 C CA . ILE A 1 243 ? -13.185 9.423 8.937 1.00 92.88 243 ILE A CA 1
ATOM 1849 C C . ILE A 1 243 ? -13.554 10.745 9.615 1.00 92.88 243 ILE A C 1
ATOM 1851 O O . ILE A 1 243 ? -14.529 10.787 10.356 1.00 92.88 243 ILE A O 1
ATOM 1855 N N . ALA A 1 244 ? -12.855 11.840 9.301 1.00 92.50 244 ALA A N 1
ATOM 1856 C CA . ALA A 1 244 ? -13.136 13.151 9.887 1.00 92.50 244 ALA A CA 1
ATOM 1857 C C . ALA A 1 244 ? -14.543 13.670 9.571 1.00 92.50 244 ALA A C 1
ATOM 1859 O O . ALA A 1 244 ? -15.122 14.374 10.391 1.00 92.50 244 ALA A O 1
ATOM 1860 N N . LEU A 1 245 ? -15.126 13.286 8.428 1.00 89.88 245 LEU A N 1
ATOM 1861 C CA . LEU A 1 245 ? -16.511 13.647 8.110 1.00 89.88 245 LEU A CA 1
ATOM 1862 C C . LEU A 1 245 ? -17.506 13.034 9.100 1.00 89.88 245 LEU A C 1
ATOM 1864 O O . LEU A 1 245 ? -18.523 13.650 9.387 1.00 89.88 245 LEU A O 1
ATOM 1868 N N . GLY A 1 246 ? -17.205 11.848 9.635 1.00 87.06 246 GLY A N 1
ATOM 1869 C CA . GLY A 1 246 ? -18.028 11.201 10.656 1.00 87.06 246 GLY A CA 1
ATOM 1870 C C . GLY A 1 246 ? -17.997 11.903 12.017 1.00 87.06 246 GLY A C 1
ATOM 1871 O O . GLY A 1 246 ? -18.928 11.745 12.796 1.00 87.06 246 GLY A O 1
ATOM 1872 N N . PHE A 1 247 ? -16.956 12.694 12.285 1.00 87.88 247 PHE A N 1
ATOM 1873 C CA . PHE A 1 247 ? -16.761 13.435 13.538 1.00 87.88 247 PHE A CA 1
ATOM 1874 C C . PHE A 1 247 ? -16.898 14.954 13.356 1.00 87.88 247 PHE A C 1
ATOM 1876 O O . PHE A 1 247 ? -16.472 15.716 14.217 1.00 87.88 247 PHE A O 1
ATOM 1883 N N . GLU A 1 248 ? -17.449 15.395 12.220 1.00 90.19 248 GLU A N 1
ATOM 1884 C CA . GLU A 1 248 ? -17.649 16.811 11.877 1.00 90.19 248 GLU A CA 1
ATOM 1885 C C . GLU A 1 248 ? -16.356 17.665 11.872 1.00 90.19 248 GLU A C 1
ATOM 1887 O O . GLU A 1 248 ? -16.400 18.897 11.868 1.00 90.19 248 GLU A O 1
ATOM 1892 N N . ASP A 1 249 ? -15.180 17.033 11.771 1.00 92.38 249 ASP A N 1
ATOM 1893 C CA . ASP A 1 249 ? -13.877 17.707 11.757 1.00 92.38 249 ASP A CA 1
ATOM 1894 C C . ASP A 1 249 ? -13.484 18.130 10.331 1.00 92.38 249 ASP A C 1
ATOM 1896 O O . ASP A 1 249 ? -12.645 17.536 9.641 1.00 92.38 249 ASP A O 1
ATOM 1900 N N . THR A 1 250 ? -14.140 19.192 9.864 1.00 95.56 250 THR A N 1
ATOM 1901 C CA . THR A 1 250 ? -13.900 19.763 8.530 1.00 95.56 250 THR A CA 1
ATOM 1902 C C . THR A 1 250 ? -12.446 20.225 8.330 1.00 95.56 250 THR A C 1
ATOM 1904 O O . THR A 1 250 ? -11.879 19.922 7.272 1.00 95.56 250 THR A O 1
ATOM 1907 N N . PRO A 1 251 ? -11.794 20.925 9.286 1.00 96.50 251 PRO A N 1
ATOM 1908 C CA . PRO A 1 251 ? -10.389 21.307 9.144 1.00 96.50 251 PRO A CA 1
ATOM 1909 C C . PRO A 1 251 ? -9.456 20.112 8.935 1.00 96.50 251 PRO A C 1
ATOM 1911 O O . PRO A 1 251 ? -8.592 20.161 8.049 1.00 96.50 251 PRO A O 1
ATOM 1914 N N . PHE A 1 252 ? -9.637 19.026 9.695 1.00 92.88 252 PHE A N 1
ATOM 1915 C CA . PHE A 1 252 ? -8.836 17.818 9.526 1.00 92.88 252 PHE A CA 1
ATOM 1916 C C . PHE A 1 252 ? -9.087 17.161 8.168 1.00 92.88 252 PHE A C 1
ATOM 1918 O O . PHE A 1 252 ? -8.120 16.826 7.476 1.00 92.88 252 PHE A O 1
ATOM 1925 N N . PHE A 1 253 ? -10.350 17.044 7.737 1.00 96.56 253 PHE A N 1
ATOM 1926 C CA . PHE A 1 253 ? -10.707 16.508 6.418 1.00 96.56 253 PHE A CA 1
ATOM 1927 C C . PHE A 1 253 ? -9.998 17.261 5.285 1.00 96.56 253 PHE A C 1
ATOM 1929 O O . PHE A 1 253 ? -9.307 16.652 4.467 1.00 96.56 253 PHE A O 1
ATOM 1936 N N . VAL A 1 254 ? -10.124 18.591 5.251 1.00 97.81 254 VAL A N 1
ATOM 1937 C CA . VAL A 1 254 ? -9.550 19.421 4.181 1.00 97.81 254 VAL A CA 1
ATOM 1938 C C . VAL A 1 254 ? -8.024 19.340 4.184 1.00 97.81 254 VAL A C 1
ATOM 1940 O O . VAL A 1 254 ? -7.410 19.145 3.134 1.00 97.81 254 VAL A O 1
ATOM 1943 N N . THR A 1 255 ? -7.401 19.444 5.360 1.00 97.44 255 THR A N 1
ATOM 1944 C CA . THR A 1 255 ? -5.938 19.435 5.492 1.00 97.44 255 THR A CA 1
ATOM 1945 C C . THR A 1 255 ? -5.349 18.104 5.033 1.00 97.44 255 THR A C 1
ATOM 1947 O O . THR A 1 255 ? -4.431 18.074 4.210 1.00 97.44 255 THR A O 1
ATOM 1950 N N . THR A 1 256 ? -5.900 16.990 5.521 1.00 96.62 256 THR A N 1
ATOM 1951 C CA . THR A 1 256 ? -5.432 15.649 5.149 1.00 96.62 256 THR A CA 1
ATOM 1952 C C . THR A 1 256 ? -5.687 15.345 3.675 1.00 96.62 256 THR A C 1
ATOM 1954 O O . THR A 1 256 ? -4.803 14.801 3.013 1.00 96.62 256 THR A O 1
ATOM 1957 N N . LEU A 1 257 ? -6.825 15.771 3.118 1.00 98.06 257 LEU A N 1
ATOM 1958 C CA . LEU A 1 257 ? -7.121 15.625 1.694 1.00 98.06 257 LEU A CA 1
ATOM 1959 C C . LEU A 1 257 ? -6.112 16.381 0.816 1.00 98.06 257 LEU A C 1
ATOM 1961 O O . LEU A 1 257 ? -5.584 15.803 -0.133 1.00 98.06 257 LEU A O 1
ATOM 1965 N N . ILE A 1 258 ? -5.805 17.644 1.131 1.00 98.50 258 ILE A N 1
ATOM 1966 C CA . ILE A 1 258 ? -4.855 18.459 0.355 1.00 98.50 258 ILE A CA 1
ATOM 1967 C C . ILE A 1 258 ? -3.449 17.851 0.399 1.00 98.50 258 ILE A C 1
ATOM 1969 O O . ILE A 1 258 ? -2.824 17.680 -0.651 1.00 98.50 258 ILE A O 1
ATOM 1973 N N . ILE A 1 259 ? -2.963 17.488 1.592 1.00 98.31 259 ILE A N 1
ATOM 1974 C CA . ILE A 1 259 ? -1.656 16.831 1.758 1.00 98.31 259 ILE A CA 1
ATOM 1975 C C . ILE A 1 259 ? -1.626 15.528 0.957 1.00 98.31 259 ILE A C 1
ATOM 1977 O O . ILE A 1 259 ? -0.685 15.274 0.202 1.00 98.31 259 ILE A O 1
ATOM 1981 N N . GLY A 1 260 ? -2.680 14.721 1.079 1.00 98.44 260 GLY A N 1
ATOM 1982 C CA . GLY A 1 260 ? -2.791 13.446 0.392 1.00 98.44 260 GLY A CA 1
ATOM 1983 C C . GLY A 1 260 ? -2.767 13.582 -1.132 1.00 98.44 260 GLY A C 1
ATOM 1984 O O . GLY A 1 260 ? -2.002 12.883 -1.802 1.00 98.44 260 GLY A O 1
ATOM 1985 N N . LEU A 1 261 ? -3.534 14.528 -1.683 1.00 98.62 261 LEU A N 1
ATOM 1986 C CA . LEU A 1 261 ? -3.565 14.826 -3.117 1.00 98.62 261 LEU A CA 1
ATOM 1987 C C . LEU A 1 261 ? -2.216 15.338 -3.627 1.00 98.62 261 LEU A C 1
ATOM 1989 O O . LEU A 1 261 ? -1.763 14.896 -4.683 1.00 98.62 261 LEU A O 1
ATOM 1993 N N . ALA A 1 262 ? -1.551 16.223 -2.881 1.00 98.56 262 ALA A N 1
ATOM 1994 C CA . ALA A 1 262 ? -0.240 16.748 -3.254 1.00 98.56 262 ALA A CA 1
ATOM 1995 C C . ALA A 1 262 ? 0.823 15.637 -3.318 1.00 98.56 262 ALA A C 1
ATOM 1997 O O . ALA A 1 262 ? 1.559 15.533 -4.303 1.00 98.56 262 ALA A O 1
ATOM 1998 N N . LEU A 1 263 ? 0.869 14.764 -2.304 1.00 98.62 263 LEU A N 1
ATOM 1999 C CA . LEU A 1 263 ? 1.781 13.617 -2.269 1.00 98.62 263 LEU A CA 1
ATOM 2000 C C . LEU A 1 263 ? 1.479 12.620 -3.394 1.00 98.62 263 LEU A C 1
ATOM 2002 O O . LEU A 1 263 ? 2.395 12.188 -4.096 1.00 98.62 263 LEU A O 1
ATOM 2006 N N . LEU A 1 264 ? 0.203 12.291 -3.618 1.00 98.56 264 LEU A N 1
ATOM 2007 C CA . LEU A 1 264 ? -0.197 11.372 -4.682 1.00 98.56 264 LEU A CA 1
ATOM 2008 C C . LEU A 1 264 ? 0.154 11.929 -6.068 1.00 98.56 264 LEU A C 1
ATOM 2010 O O . LEU A 1 264 ? 0.700 11.200 -6.897 1.00 98.56 264 LEU A O 1
ATOM 2014 N N . ALA A 1 265 ? -0.091 13.220 -6.309 1.00 98.56 265 ALA A N 1
ATOM 2015 C CA . ALA A 1 265 ? 0.278 13.891 -7.552 1.00 98.56 265 ALA A CA 1
ATOM 2016 C C . ALA A 1 265 ? 1.795 13.853 -7.782 1.00 98.56 265 ALA A C 1
ATOM 2018 O O . ALA A 1 265 ? 2.242 13.492 -8.872 1.00 98.56 265 ALA A O 1
ATOM 2019 N N . ALA A 1 266 ? 2.600 14.135 -6.753 1.00 98.38 266 ALA A N 1
ATOM 2020 C CA . ALA A 1 266 ? 4.054 14.015 -6.832 1.00 98.38 266 ALA A CA 1
ATOM 2021 C C . ALA A 1 266 ? 4.498 12.570 -7.138 1.00 98.38 266 ALA A C 1
ATOM 2023 O O . ALA A 1 266 ? 5.354 12.354 -8.001 1.00 98.38 266 ALA A O 1
ATOM 2024 N N . GLY A 1 267 ? 3.874 11.573 -6.502 1.00 98.19 267 GLY A N 1
ATOM 2025 C CA . GLY A 1 267 ? 4.110 10.155 -6.782 1.00 98.19 267 GLY A CA 1
ATOM 2026 C C . GLY A 1 267 ? 3.802 9.780 -8.235 1.00 98.19 267 GLY A C 1
ATOM 2027 O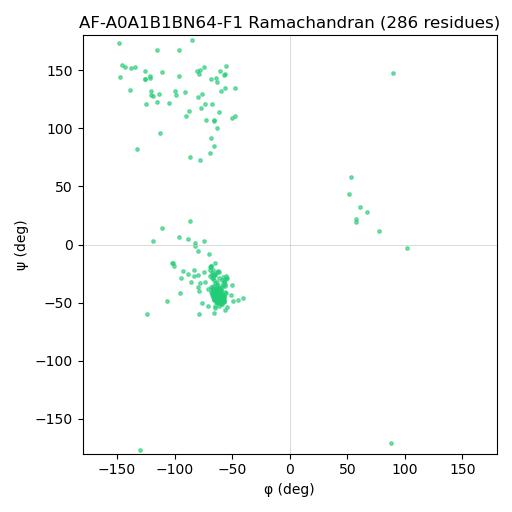 O . GLY A 1 267 ? 4.631 9.166 -8.910 1.00 98.19 267 GLY A O 1
ATOM 2028 N N . VAL A 1 268 ? 2.656 10.226 -8.756 1.00 98.44 268 VAL A N 1
ATOM 2029 C CA . VAL A 1 268 ? 2.259 10.053 -10.162 1.00 98.44 268 VAL A CA 1
ATOM 2030 C C . VAL A 1 268 ? 3.266 10.709 -11.107 1.00 98.44 268 VAL A C 1
ATOM 2032 O O . VAL A 1 268 ? 3.711 10.064 -12.056 1.00 98.44 268 VAL A O 1
ATOM 2035 N N . LEU A 1 269 ? 3.680 11.951 -10.844 1.00 97.94 269 LEU A N 1
ATOM 2036 C CA . LEU A 1 269 ? 4.648 12.675 -11.675 1.00 97.94 269 LEU A CA 1
ATOM 2037 C C . LEU A 1 269 ? 5.995 11.946 -11.761 1.00 97.94 269 LEU A C 1
ATOM 2039 O O . LEU A 1 269 ? 6.573 11.830 -12.847 1.00 97.94 269 LEU A O 1
ATOM 2043 N N . LEU A 1 270 ? 6.484 11.408 -10.643 1.00 97.31 270 LEU A N 1
ATOM 2044 C CA . LEU A 1 270 ? 7.697 10.592 -10.632 1.00 97.31 270 LEU A CA 1
ATOM 2045 C C . LEU A 1 270 ? 7.499 9.270 -11.387 1.00 97.31 270 LEU A C 1
ATOM 2047 O O . LEU A 1 270 ? 8.369 8.859 -12.158 1.00 97.31 270 LEU A O 1
ATOM 2051 N N . ALA A 1 271 ? 6.348 8.621 -11.211 1.00 96.50 271 ALA A N 1
ATOM 2052 C CA . ALA A 1 271 ? 6.013 7.360 -11.860 1.00 96.50 271 ALA A CA 1
ATOM 2053 C C . ALA A 1 271 ? 5.943 7.472 -13.390 1.00 96.50 271 ALA A C 1
ATOM 2055 O O . ALA A 1 271 ? 6.527 6.641 -14.088 1.00 96.50 271 ALA A O 1
ATOM 2056 N N . VAL A 1 272 ? 5.293 8.508 -13.931 1.00 96.62 272 VAL A N 1
ATOM 2057 C CA . VAL A 1 272 ? 5.192 8.712 -15.390 1.00 96.62 272 VAL A CA 1
ATOM 2058 C C . VAL A 1 272 ? 6.531 9.088 -16.034 1.00 96.62 272 VAL A C 1
ATOM 2060 O O . VAL A 1 272 ? 6.720 8.876 -17.230 1.00 96.62 272 VAL A O 1
ATOM 2063 N N . ASN A 1 273 ? 7.493 9.577 -15.245 1.00 95.62 273 ASN A N 1
ATOM 2064 C CA . ASN A 1 273 ? 8.857 9.883 -15.686 1.00 95.62 273 ASN A CA 1
ATOM 2065 C C . ASN A 1 273 ? 9.869 8.757 -15.401 1.00 95.62 273 ASN A C 1
ATOM 2067 O O . ASN A 1 273 ? 11.060 8.926 -15.658 1.00 95.62 273 ASN A O 1
ATOM 2071 N N . TYR A 1 274 ? 9.424 7.587 -14.925 1.00 94.81 274 TYR A N 1
ATOM 2072 C CA . TYR A 1 274 ? 10.304 6.464 -14.574 1.00 94.81 274 TYR A CA 1
ATOM 2073 C C . TYR A 1 274 ? 11.198 5.987 -15.733 1.00 94.81 274 TYR A C 1
ATOM 2075 O O . TYR A 1 274 ? 12.328 5.562 -15.502 1.00 94.81 274 TYR A O 1
ATOM 2083 N N . TRP A 1 275 ? 10.738 6.091 -16.984 1.00 93.44 275 TRP A N 1
ATOM 2084 C CA . TRP A 1 275 ? 11.520 5.712 -18.172 1.00 93.44 275 TRP A CA 1
ATOM 2085 C C . TRP A 1 275 ? 12.886 6.417 -18.239 1.00 93.44 275 TRP A C 1
ATOM 2087 O O . TRP A 1 275 ? 13.862 5.823 -18.692 1.00 93.44 275 TRP A O 1
ATOM 2097 N N . ARG A 1 276 ? 13.004 7.628 -17.677 1.00 93.25 276 ARG A N 1
ATOM 2098 C CA . ARG A 1 276 ? 14.262 8.388 -17.604 1.00 93.25 276 ARG A CA 1
ATOM 2099 C C . ARG A 1 276 ? 15.353 7.689 -16.793 1.00 93.25 276 ARG A C 1
ATOM 2101 O O . ARG A 1 276 ? 16.534 7.962 -16.999 1.00 93.25 276 ARG A O 1
ATOM 2108 N N . ALA A 1 277 ? 14.980 6.780 -15.888 1.00 91.19 277 ALA A N 1
ATOM 2109 C CA . ALA A 1 277 ? 15.923 5.986 -15.106 1.00 91.19 277 ALA A CA 1
ATOM 2110 C C . ALA A 1 277 ? 16.702 4.968 -15.959 1.00 91.19 277 ALA A C 1
ATOM 2112 O O . ALA A 1 277 ? 17.754 4.500 -15.518 1.00 91.19 277 ALA A O 1
ATOM 2113 N N . GLY A 1 278 ? 16.217 4.631 -17.163 1.00 89.56 278 GLY A N 1
ATOM 2114 C CA . GLY A 1 278 ? 16.859 3.657 -18.051 1.00 89.56 278 GLY A CA 1
ATOM 2115 C C . GLY A 1 278 ? 16.958 2.260 -17.435 1.00 89.56 278 GLY A C 1
ATOM 2116 O O . GLY A 1 278 ? 17.943 1.554 -17.640 1.00 89.56 278 GLY A O 1
ATOM 2117 N N . GLU A 1 279 ? 15.981 1.894 -16.602 1.00 90.19 279 GLU A N 1
ATOM 2118 C CA . GLU A 1 279 ? 15.868 0.571 -15.991 1.00 90.19 279 GLU A CA 1
ATOM 2119 C C . GLU A 1 279 ? 14.520 -0.055 -16.377 1.00 90.19 279 GLU A C 1
ATOM 2121 O O . GLU A 1 279 ? 13.506 0.643 -16.465 1.00 90.19 279 GLU A O 1
ATOM 2126 N N . PRO A 1 280 ? 14.471 -1.374 -16.611 1.00 90.00 280 PRO A N 1
ATOM 2127 C CA . PRO A 1 280 ? 13.226 -2.062 -16.912 1.00 90.00 280 PRO A CA 1
ATOM 2128 C C . PRO A 1 280 ? 12.392 -2.322 -15.653 1.00 90.00 280 PRO A C 1
ATOM 2130 O O . PRO A 1 280 ? 12.917 -2.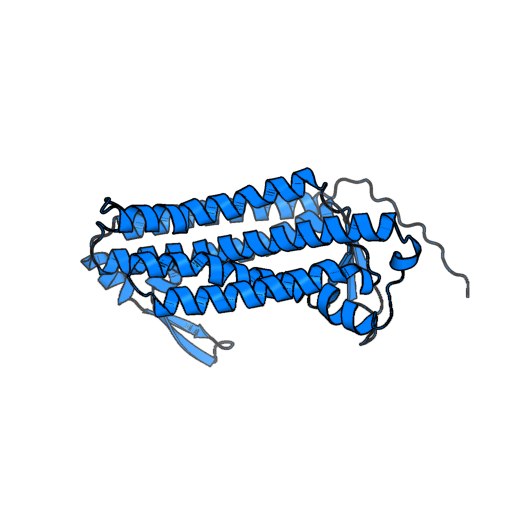654 -14.591 1.00 90.00 280 PRO A O 1
ATOM 2133 N N . LEU A 1 281 ? 11.064 -2.291 -15.815 1.00 88.06 281 LEU A N 1
ATOM 2134 C CA . LEU A 1 281 ? 10.074 -2.476 -14.737 1.00 88.06 281 LEU A CA 1
ATOM 2135 C C . LEU A 1 281 ? 10.232 -3.780 -13.933 1.00 88.06 281 LEU A C 1
ATOM 2137 O O . LEU A 1 281 ? 9.818 -3.854 -12.781 1.00 88.06 281 LEU A O 1
ATOM 2141 N N . GLY A 1 282 ? 10.789 -4.825 -14.549 1.00 85.81 282 GLY A N 1
ATOM 2142 C CA . GLY A 1 282 ? 10.991 -6.146 -13.946 1.00 85.81 282 GLY A CA 1
ATOM 2143 C C . GLY A 1 282 ? 12.298 -6.291 -13.169 1.00 85.81 282 GLY A C 1
ATOM 2144 O O . GLY A 1 282 ? 12.783 -7.410 -13.018 1.00 85.81 282 GLY A O 1
ATOM 2145 N N . LYS A 1 283 ? 12.923 -5.185 -12.752 1.00 86.25 283 LYS A N 1
ATOM 2146 C CA . LYS A 1 283 ? 14.188 -5.203 -12.014 1.00 86.25 283 LYS A CA 1
ATOM 2147 C C . LYS A 1 283 ? 14.069 -4.517 -10.660 1.00 86.25 283 LYS A C 1
ATOM 2149 O O . LYS A 1 283 ? 13.349 -3.534 -10.492 1.00 86.25 283 LYS A O 1
ATOM 2154 N N . ALA A 1 284 ? 14.794 -5.055 -9.690 1.00 84.25 284 ALA A N 1
ATOM 2155 C CA . ALA A 1 284 ? 14.973 -4.469 -8.371 1.00 84.25 284 ALA A CA 1
ATOM 2156 C C . ALA A 1 284 ? 16.401 -4.729 -7.880 1.00 84.25 284 ALA A C 1
ATOM 2158 O O . ALA A 1 284 ? 17.030 -5.713 -8.275 1.00 84.25 284 ALA A O 1
ATOM 2159 N N . GLU A 1 285 ? 16.894 -3.844 -7.022 1.00 84.00 285 GLU A N 1
ATOM 2160 C CA . GLU A 1 285 ? 18.207 -3.945 -6.388 1.00 84.00 285 GLU A CA 1
ATOM 2161 C C . GLU A 1 285 ? 18.038 -3.859 -4.868 1.00 84.00 285 GLU A C 1
ATOM 2163 O O . GLU A 1 285 ? 17.199 -3.097 -4.386 1.00 84.00 285 GLU A O 1
ATOM 2168 N N . SER A 1 286 ? 18.828 -4.628 -4.119 1.00 73.75 286 SER A N 1
ATOM 2169 C CA . SER A 1 286 ? 18.923 -4.527 -2.660 1.00 73.75 286 SER A CA 1
ATOM 2170 C C . SER A 1 286 ? 20.380 -4.553 -2.204 1.00 73.75 286 SER A C 1
ATOM 2172 O O . SER A 1 286 ? 21.239 -5.114 -2.886 1.00 73.75 286 SER A O 1
ATOM 2174 N N . TYR A 1 287 ? 20.648 -3.935 -1.054 1.00 69.69 287 TYR A N 1
ATOM 2175 C CA . TYR A 1 287 ? 21.943 -3.974 -0.375 1.00 69.69 287 TYR A CA 1
ATOM 2176 C C . TYR A 1 287 ? 21.919 -5.062 0.696 1.00 69.69 287 TYR A C 1
ATOM 2178 O O . TYR A 1 287 ? 20.875 -5.317 1.297 1.00 69.69 287 TYR A O 1
ATOM 2186 N N . SER A 1 288 ? 23.057 -5.712 0.881 1.00 58.94 288 SER A N 1
ATOM 2187 C CA . SER A 1 288 ? 23.342 -6.684 1.933 1.00 58.94 288 SER A CA 1
ATOM 2188 C C . SER A 1 288 ? 24.518 -6.177 2.735 1.00 58.94 288 SER A C 1
ATOM 2190 O O . SER A 1 288 ? 25.477 -5.747 2.051 1.00 58.94 288 SER A O 1
#

pLDDT: mean 86.82, std 12.48, range [35.75, 98.62]

Secondary structure (DSSP, 8-state):
------------S--HHHHHHHHHHHHHHHHHHHHHHHHHHHHHHS-HHHHHHHHH-EEEEEEGGGTEEEEEEHHHHHHHHHHHHHHHHHHHHHHHHHHHHEEEEE----SSS--SEEEEEPPPP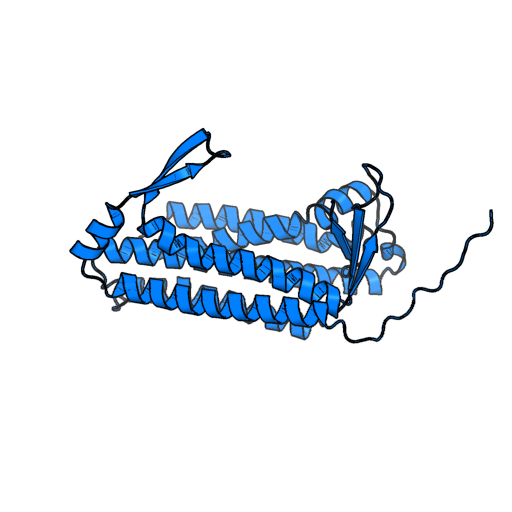HHHHHHTTHHHHHHHIIIIIHHHHHHHTT-STTTTS-HHHHHHHHHHHHHHHHHHHHHHHHHHHHHHHHHHHHHHHTT-GGGGG--TTHHHHIIIIIIS-HHHHHHHHHHHHHHHHHHHHHTT-HHHHHHHHHHHHHHHHHHHHHHHTGGGG---TTEEEE--

Foldseek 3Di:
DDPPPPPPPPCPDQPVLLVVLQVLLVVLLVVLVVLLVCLLVVLQPDDPVVLVVQQVDWDWDQPDVRPDTDTDRSLNVSLCVSVVSNVVSCVSNVVSVLSRFWDKDADDADPLRFARIKIFGDDDDLVVLVVVLVVLVVLLCVLFVVQLVCLVVVHCPPNVGDPSSSVSSNVSSLVSNLQSQLVSQLSVLLSLLVVLLVVVCVVPVVLLQADPVLSVLCVCCAAVNLLSVLSSQLRSLQSNLSNCVSVVNPVSNVVSNVSSVVSSVVSNVSSSRSSNNSHDSRMHGHHD

Organism: NCBI:txid670052

Mean predicted aligned error: 7.66 Å

Sequence (288 aa):
MSHSTTSPDTTTGRNTRGLILLSIGVVLTIAAIVLLVVTVVGISSLQSDALARINEENLSYRAEFGFVERELSTLSAMVAFPAGLLVAAACFLIPGYLRRRGVIAQRDTTFWAGGSNRATFKPLPLGLHAAWLLVPLAAWVLLVFIPVQNLLGGTAWPAGLQDENSTAVWMLLASYGGLAAGLFAVILVSLLKKIVYTGHISRHPDAVDGSAGKRTWRWVTFRWRFDLWLAGLGGAFIGLCWIALGFEDTPFFVTTLIIGLALLAAGVLLAVNYWRAGEPLGKAESYS

Solvent-accessible surface area (backbone atoms only — not comparable to full-atom values): 14560 Å² total; per-residue (Å²): 135,83,82,81,79,73,71,77,77,80,74,80,63,80,44,60,68,16,50,52,30,30,52,53,11,51,52,34,39,50,51,19,52,53,48,43,51,50,50,53,53,45,51,71,67,51,55,63,74,58,51,53,51,42,52,70,39,61,44,77,44,63,40,78,96,64,77,41,81,42,75,41,39,41,53,59,50,65,65,44,47,31,56,53,33,40,53,54,13,46,69,24,33,54,56,10,49,45,50,60,57,30,52,75,44,77,46,90,57,46,100,89,44,65,35,40,34,35,39,40,37,74,69,74,56,69,69,62,54,56,57,57,37,52,56,29,45,50,46,18,39,64,35,37,52,50,36,32,51,23,42,70,68,74,36,68,54,57,61,64,46,59,72,70,40,31,52,56,46,49,53,49,27,46,55,56,13,18,51,19,22,8,51,25,31,27,49,50,41,52,49,49,21,49,54,45,41,55,61,46,39,76,75,36,67,73,42,54,74,25,42,91,63,23,69,58,36,27,47,43,50,61,69,67,27,46,24,44,54,28,12,22,52,9,20,18,30,47,47,44,21,59,55,28,65,60,70,72,35,58,69,58,23,54,53,31,34,53,54,8,50,52,30,28,50,52,8,42,59,44,26,66,48,40,46,32,28,31,65,65,90,35,55,47,62,41,77,126